Protein AF-A0A967V6J7-F1 (afdb_monomer_lite)

Secondary structure (DSSP, 8-state):
----GGGGGGGGGSHHHHHHHHHHHHHHHHHIIIIIHHHHHHHHHHSPP-HHHHHHHHHHHHHHHHHHHHHHHHHHHHHHHHHHS-TTT------HHHHHHHHHHHHHHHHHHHHTTSHHHHHHHHHHHHHHHHHHHHHHHHHHHHHHHHHHHHHHHHHTSTTTHHHHHHHHHHHHHHHIIIIIS-HHHHHHHHHHHHHHHHHHHHHHHHH--HHHHHHHHHHHHHHHHHHHHHHHHHHHHHHHHHHHHHHHHHHHHHHHHHHHHTT-

Radius of gyration: 22.69 Å; chains: 1; bounding box: 64×31×68 Å

Structure (mmCIF, N/CA/C/O backbone):
data_AF-A0A967V6J7-F1
#
_entry.id   AF-A0A967V6J7-F1
#
loop_
_atom_site.group_PDB
_atom_site.id
_atom_site.type_symbol
_atom_site.label_atom_id
_atom_site.label_alt_id
_atom_site.label_comp_id
_atom_site.label_asym_id
_atom_site.label_entity_id
_atom_site.label_seq_id
_atom_site.pdbx_PDB_ins_code
_atom_site.Cartn_x
_atom_site.Cartn_y
_atom_site.Cartn_z
_atom_site.occupancy
_atom_site.B_iso_or_equiv
_atom_site.auth_seq_id
_atom_site.auth_comp_id
_atom_site.auth_asym_id
_atom_site.auth_atom_id
_atom_site.pdbx_PDB_model_num
ATOM 1 N N . MET A 1 1 ? -22.152 3.912 29.449 1.00 46.25 1 MET A N 1
ATOM 2 C CA . MET A 1 1 ? -23.001 3.883 28.230 1.00 46.25 1 MET A CA 1
ATOM 3 C C . MET A 1 1 ? -22.569 2.626 27.509 1.00 46.25 1 MET A C 1
ATOM 5 O O . MET A 1 1 ? -21.427 2.599 27.094 1.00 46.25 1 MET A O 1
ATOM 9 N N . VAL A 1 2 ? -23.398 1.579 27.455 1.00 49.03 2 VAL A N 1
ATOM 10 C CA . VAL A 1 2 ? -22.954 0.239 27.026 1.00 49.03 2 VAL A CA 1
ATOM 11 C C . VAL A 1 2 ? -22.408 0.291 25.602 1.00 49.03 2 VAL A C 1
ATOM 13 O O . VAL A 1 2 ? -23.156 0.573 24.662 1.00 49.03 2 VAL A O 1
ATOM 16 N N . TYR A 1 3 ? -21.109 0.038 25.439 1.00 47.16 3 TYR A N 1
ATOM 17 C CA . TYR A 1 3 ? -20.496 -0.115 24.126 1.00 47.16 3 TYR A CA 1
ATOM 18 C C . TYR A 1 3 ? -21.196 -1.266 23.386 1.00 47.16 3 TYR A C 1
ATOM 20 O O . TYR A 1 3 ? -21.106 -2.439 23.770 1.00 47.16 3 TYR A O 1
ATOM 28 N N . LYS A 1 4 ? -21.962 -0.909 22.350 1.00 53.88 4 LYS A N 1
ATOM 29 C CA . LYS A 1 4 ? -22.647 -1.842 21.452 1.00 53.88 4 LYS A CA 1
ATOM 30 C C . LYS A 1 4 ? -21.795 -2.000 20.193 1.00 53.88 4 LYS A C 1
ATOM 32 O O . LYS A 1 4 ? -21.915 -1.164 19.294 1.00 53.88 4 LYS A O 1
ATOM 37 N N . PRO A 1 5 ? -20.979 -3.064 20.087 1.00 47.22 5 PRO A N 1
ATOM 38 C CA . PRO A 1 5 ? -20.238 -3.347 18.864 1.00 47.22 5 PRO A CA 1
ATOM 39 C C . PRO A 1 5 ? -21.166 -3.578 17.659 1.00 47.22 5 PRO A C 1
ATOM 41 O O . PRO A 1 5 ? -20.707 -3.473 16.539 1.00 47.22 5 PRO A O 1
ATOM 44 N N . ASN A 1 6 ? -22.479 -3.786 17.845 1.00 43.31 6 ASN A N 1
ATOM 45 C CA . ASN A 1 6 ? -23.458 -4.015 16.772 1.00 43.31 6 ASN A CA 1
ATOM 46 C C . ASN A 1 6 ? -24.075 -2.755 16.116 1.00 43.31 6 ASN A C 1
ATOM 48 O O . ASN A 1 6 ? -24.958 -2.880 15.269 1.00 43.31 6 ASN A O 1
ATOM 52 N N . TYR A 1 7 ? -23.586 -1.533 16.379 1.00 45.34 7 TYR A N 1
ATOM 53 C CA . TYR A 1 7 ? -23.975 -0.350 15.570 1.00 45.34 7 TYR A CA 1
ATOM 54 C C . TYR A 1 7 ? -23.411 -0.366 14.123 1.00 45.34 7 TYR A C 1
ATOM 56 O O . TYR A 1 7 ? -23.633 0.567 13.347 1.00 45.34 7 TYR A O 1
ATOM 64 N N . LEU A 1 8 ? -22.741 -1.462 13.741 1.00 43.28 8 LEU A N 1
ATOM 65 C CA . LEU A 1 8 ? -22.110 -1.761 12.447 1.00 43.28 8 LEU A CA 1
ATOM 66 C C . LEU A 1 8 ? -23.068 -1.849 11.253 1.00 43.28 8 LEU A C 1
ATOM 68 O O . LEU A 1 8 ? -22.617 -1.847 10.113 1.00 43.28 8 LEU A O 1
ATOM 72 N N . ARG A 1 9 ? -24.388 -1.885 11.457 1.00 42.66 9 ARG A N 1
ATOM 73 C CA . ARG A 1 9 ? -25.341 -1.897 10.331 1.00 42.66 9 ARG A CA 1
ATOM 74 C C . ARG A 1 9 ? -25.481 -0.545 9.620 1.00 42.66 9 ARG A C 1
ATOM 76 O O . ARG A 1 9 ? -26.055 -0.490 8.545 1.00 42.66 9 ARG A O 1
ATOM 83 N N . ASN A 1 10 ? -24.932 0.530 10.191 1.00 43.06 10 ASN A N 1
ATOM 84 C CA . ASN A 1 10 ? -24.946 1.878 9.607 1.00 43.06 10 ASN A CA 1
ATOM 85 C C . ASN A 1 10 ? -23.591 2.292 8.994 1.00 43.06 10 ASN A C 1
ATOM 87 O O . ASN A 1 10 ? -23.321 3.487 8.865 1.00 43.06 10 ASN A O 1
ATOM 91 N N . ILE A 1 11 ? -22.739 1.334 8.600 1.00 46.19 11 ILE A N 1
ATOM 92 C CA . ILE A 1 11 ? -21.471 1.590 7.878 1.00 46.19 11 ILE A CA 1
ATOM 93 C C . ILE A 1 11 ? -21.698 2.397 6.581 1.00 46.19 11 ILE A C 1
ATOM 95 O O . ILE A 1 11 ? -20.823 3.161 6.172 1.00 46.19 11 ILE A O 1
ATOM 99 N N . ASP A 1 12 ? -22.908 2.362 6.013 1.00 44.41 12 ASP A N 1
ATOM 100 C CA . ASP A 1 12 ? -23.311 3.210 4.882 1.00 44.41 12 ASP A CA 1
ATOM 101 C C . ASP A 1 12 ? -23.252 4.725 5.171 1.00 44.41 12 ASP A C 1
ATOM 103 O O . ASP A 1 12 ? -23.216 5.534 4.240 1.00 44.41 12 ASP A O 1
ATOM 107 N N . LYS A 1 13 ? -23.166 5.148 6.444 1.00 45.16 13 LYS A N 1
ATOM 108 C CA . LYS A 1 13 ? -23.009 6.566 6.814 1.00 45.16 13 LYS A CA 1
ATOM 109 C C . LYS A 1 13 ? -21.580 7.104 6.662 1.00 45.16 13 LYS A C 1
ATOM 111 O O . LYS A 1 13 ? -21.423 8.320 6.603 1.00 45.16 13 LYS A O 1
ATOM 116 N N . CYS A 1 14 ? -20.554 6.267 6.471 1.00 51.06 14 CYS A N 1
ATOM 117 C CA . CYS A 1 14 ? -19.217 6.722 6.033 1.00 51.06 14 CYS A CA 1
ATOM 118 C C . CYS A 1 14 ? -19.145 6.882 4.499 1.00 51.06 14 CYS A C 1
ATOM 120 O O . CYS A 1 14 ? -18.198 6.437 3.845 1.00 51.06 14 CYS A O 1
ATOM 122 N N . SER A 1 15 ? -20.185 7.490 3.911 1.00 59.53 15 SER A N 1
ATOM 123 C CA . SER A 1 15 ? -20.484 7.379 2.480 1.00 59.53 15 SER A CA 1
ATOM 124 C C . SER A 1 15 ? -19.378 7.916 1.566 1.00 59.53 15 SER A C 1
ATOM 126 O O . SER A 1 15 ? -19.203 7.388 0.473 1.00 59.53 15 SER A O 1
ATOM 128 N N . GLU A 1 16 ? -18.601 8.916 1.990 1.00 62.25 16 GLU A N 1
ATOM 129 C CA . GLU A 1 16 ? -17.625 9.570 1.111 1.00 62.25 16 GLU A CA 1
ATOM 130 C C . GLU A 1 16 ? -16.336 8.770 0.920 1.00 62.25 16 GLU A C 1
ATOM 132 O O . GLU A 1 16 ? -15.932 8.569 -0.221 1.00 62.25 16 GLU A O 1
ATOM 137 N N . ILE A 1 17 ? -15.733 8.233 1.988 1.00 61.03 17 ILE A N 1
ATOM 138 C CA . ILE A 1 17 ? -14.533 7.383 1.868 1.00 61.03 17 ILE A CA 1
ATOM 139 C C . ILE A 1 17 ? -14.882 6.073 1.154 1.00 61.03 17 ILE A C 1
ATOM 141 O O . ILE A 1 17 ? -14.151 5.624 0.268 1.00 61.03 17 ILE A O 1
ATOM 145 N N . GLY A 1 18 ? -16.046 5.491 1.471 1.00 65.12 18 GLY A N 1
ATOM 146 C CA . GLY A 1 18 ? -16.558 4.314 0.770 1.00 65.12 18 GLY A CA 1
ATOM 147 C C . GLY A 1 18 ? -16.775 4.571 -0.727 1.00 65.12 18 GLY A C 1
ATOM 148 O O . GLY A 1 18 ? -16.386 3.741 -1.553 1.00 65.12 18 GLY A O 1
ATOM 149 N N . LYS A 1 19 ? -17.338 5.733 -1.095 1.00 70.12 19 LYS A N 1
ATOM 150 C CA . LYS A 1 19 ? -17.476 6.172 -2.494 1.00 70.12 19 LYS A CA 1
ATOM 151 C C . LYS A 1 19 ? -16.112 6.395 -3.140 1.00 70.12 19 LYS A C 1
ATOM 153 O O . LYS A 1 19 ? -15.858 5.791 -4.173 1.00 70.12 19 LYS A O 1
ATOM 158 N N . ALA A 1 20 ? -15.228 7.197 -2.546 1.00 65.75 20 ALA A N 1
ATOM 159 C CA . ALA A 1 20 ? -13.886 7.491 -3.057 1.00 65.75 20 ALA A CA 1
ATOM 160 C C . ALA A 1 20 ? -13.088 6.219 -3.359 1.00 65.75 20 ALA A C 1
ATOM 162 O O . ALA A 1 20 ? -12.466 6.100 -4.411 1.00 65.75 20 ALA A O 1
ATOM 163 N N . ARG A 1 21 ? -13.178 5.227 -2.470 1.00 71.19 21 ARG A N 1
ATOM 164 C CA . ARG A 1 21 ? -12.595 3.901 -2.670 1.00 71.19 21 ARG A CA 1
ATOM 165 C C . ARG A 1 21 ? -13.222 3.168 -3.852 1.00 71.19 21 ARG A C 1
ATOM 167 O O . ARG A 1 21 ? -12.487 2.652 -4.684 1.00 71.19 21 ARG A O 1
ATOM 174 N N . LYS A 1 22 ? -14.557 3.119 -3.953 1.00 78.00 22 LYS A N 1
ATOM 175 C CA . LYS A 1 22 ? -15.243 2.512 -5.111 1.00 78.00 22 LYS A CA 1
ATOM 176 C C . LYS A 1 22 ? -14.822 3.189 -6.417 1.00 78.00 22 LYS A C 1
ATOM 178 O O . LYS A 1 22 ? -14.542 2.486 -7.378 1.00 78.00 22 LYS A O 1
ATOM 183 N N . TRP A 1 23 ? -14.699 4.516 -6.427 1.00 76.50 23 TRP A N 1
ATOM 184 C CA . TRP A 1 23 ? -14.186 5.282 -7.565 1.00 76.50 23 TRP A CA 1
ATOM 185 C C . TRP A 1 23 ? -12.732 4.942 -7.889 1.00 76.50 23 TRP A C 1
ATOM 187 O O . TRP A 1 23 ? -12.424 4.706 -9.050 1.00 76.50 23 TRP A O 1
ATOM 197 N N . ALA A 1 24 ? -11.850 4.855 -6.890 1.00 73.56 24 ALA A N 1
ATOM 198 C CA . ALA A 1 24 ? -10.456 4.463 -7.085 1.00 73.56 24 ALA A CA 1
ATOM 199 C C . ALA A 1 24 ? -10.341 3.037 -7.650 1.00 73.56 24 ALA A C 1
ATOM 201 O O . ALA A 1 24 ? -9.623 2.814 -8.620 1.00 73.56 24 ALA A O 1
ATOM 202 N N . ILE A 1 25 ? -11.090 2.083 -7.086 1.00 79.50 25 ILE A N 1
ATOM 203 C CA . ILE A 1 25 ? -11.144 0.697 -7.570 1.00 79.50 25 ILE A CA 1
ATOM 204 C C . ILE A 1 25 ? -11.689 0.655 -8.992 1.00 79.50 25 ILE A C 1
ATOM 206 O O . ILE A 1 25 ? -11.114 -0.036 -9.827 1.00 79.50 25 ILE A O 1
ATOM 210 N N . TYR A 1 26 ? -12.764 1.392 -9.277 1.00 80.31 26 TYR A N 1
ATOM 211 C CA . TYR A 1 26 ? -13.343 1.468 -10.613 1.00 80.31 26 TYR A CA 1
ATOM 212 C C . TYR A 1 26 ? -12.327 2.032 -11.603 1.00 80.31 26 TYR A C 1
ATOM 214 O O . TYR A 1 26 ? -12.034 1.361 -12.580 1.00 80.31 26 TYR A O 1
ATOM 222 N N . LEU A 1 27 ? -11.706 3.175 -11.293 1.00 77.12 27 LEU A N 1
ATOM 223 C CA . LEU A 1 27 ? -10.674 3.819 -12.109 1.00 77.12 27 LEU A CA 1
ATOM 224 C C . LEU A 1 27 ? -9.500 2.880 -12.402 1.00 77.12 27 LEU A C 1
ATOM 226 O O . LEU A 1 27 ? -9.078 2.762 -13.552 1.00 77.12 27 LEU A O 1
ATOM 230 N N . ILE A 1 28 ? -8.992 2.183 -11.385 1.00 77.50 28 ILE A N 1
ATOM 231 C CA . ILE A 1 28 ? -7.923 1.196 -11.555 1.00 77.50 28 ILE A CA 1
ATOM 232 C C . ILE A 1 28 ? -8.409 0.040 -12.440 1.00 77.50 28 ILE A C 1
ATOM 234 O O . ILE A 1 28 ? -7.762 -0.287 -13.433 1.00 77.50 28 ILE A O 1
ATOM 238 N N . SER A 1 29 ? -9.557 -0.556 -12.113 1.00 77.25 29 SER A N 1
ATOM 239 C CA . SER A 1 29 ? -10.078 -1.748 -12.793 1.00 77.25 29 SER A CA 1
ATOM 240 C C . SER A 1 29 ? -10.406 -1.462 -14.255 1.00 77.25 29 SER A C 1
ATOM 242 O O . SER A 1 29 ? -9.960 -2.195 -15.130 1.00 77.25 29 SER A O 1
ATOM 244 N N . THR A 1 30 ? -11.099 -0.360 -14.559 1.00 77.56 30 THR A N 1
ATOM 245 C CA . THR A 1 30 ? -11.399 0.031 -15.941 1.00 77.56 30 THR A CA 1
ATOM 246 C C . THR A 1 30 ? -10.128 0.286 -16.735 1.00 77.56 30 THR A C 1
ATOM 248 O O . THR A 1 30 ? -10.028 -0.164 -17.873 1.00 77.56 30 THR A O 1
ATOM 251 N N . THR A 1 31 ? -9.131 0.951 -16.143 1.00 76.69 31 THR A N 1
ATOM 252 C CA . THR A 1 31 ? -7.878 1.257 -16.850 1.00 76.69 31 THR A CA 1
ATOM 253 C C . THR A 1 31 ? -7.053 -0.004 -17.124 1.00 76.69 31 THR A C 1
ATOM 255 O O . THR A 1 31 ? -6.517 -0.168 -18.223 1.00 76.69 31 THR A O 1
ATOM 258 N N . ILE A 1 32 ? -6.989 -0.925 -16.157 1.00 76.38 32 ILE A N 1
ATOM 259 C CA . ILE A 1 32 ? -6.290 -2.209 -16.302 1.00 76.38 32 ILE A CA 1
ATOM 260 C C . ILE A 1 32 ? -6.994 -3.100 -17.335 1.00 76.38 32 ILE A C 1
ATOM 262 O O . ILE A 1 32 ? -6.337 -3.619 -18.241 1.00 76.38 32 ILE A O 1
ATOM 266 N N . THR A 1 33 ? -8.316 -3.261 -17.221 1.00 67.94 33 THR A N 1
ATOM 267 C CA . THR A 1 33 ? -9.098 -4.203 -18.034 1.00 67.94 33 THR A CA 1
ATOM 268 C C . THR A 1 33 ? -9.306 -3.723 -19.470 1.00 67.94 33 THR A C 1
ATOM 270 O O . THR A 1 33 ? -9.159 -4.526 -20.387 1.00 67.94 33 THR A O 1
ATOM 273 N N . LEU A 1 34 ? -9.626 -2.442 -19.700 1.00 65.62 34 LEU A N 1
ATOM 274 C CA . LEU A 1 34 ? -10.006 -1.962 -21.039 1.00 65.62 34 LEU A CA 1
ATOM 275 C C . LEU A 1 34 ? -8.812 -1.614 -21.941 1.00 65.62 34 LEU A C 1
ATOM 277 O O . LEU A 1 34 ? -8.932 -1.730 -23.156 1.00 65.62 34 LEU A O 1
ATOM 281 N N . GLY A 1 35 ? -7.673 -1.182 -21.388 1.00 64.69 35 GLY A N 1
ATOM 282 C CA . GLY A 1 35 ? -6.578 -0.627 -22.202 1.00 64.69 35 GLY A CA 1
ATOM 283 C C . GLY A 1 35 ? -5.257 -1.391 -22.138 1.00 64.69 35 GLY A C 1
ATOM 284 O O . GLY A 1 35 ? -4.576 -1.566 -23.153 1.00 64.69 35 GLY A O 1
ATOM 285 N N . LEU A 1 36 ? -4.861 -1.840 -20.948 1.00 73.12 36 LEU A N 1
ATOM 286 C CA . LEU A 1 36 ? -3.488 -2.288 -20.706 1.00 73.12 36 LEU A CA 1
ATOM 287 C C . LEU A 1 36 ? -3.263 -3.760 -21.028 1.00 73.12 36 LEU A C 1
ATOM 289 O O . LEU A 1 36 ? -2.319 -4.087 -21.737 1.00 73.12 36 LEU A O 1
ATOM 293 N N . LEU A 1 37 ? -4.135 -4.650 -20.560 1.00 73.25 37 LEU A N 1
ATOM 294 C CA . LEU A 1 37 ? -3.911 -6.091 -20.704 1.00 73.25 37 LEU A CA 1
ATOM 295 C C . LEU A 1 37 ? -3.806 -6.530 -22.171 1.00 73.25 37 LEU A C 1
ATOM 297 O O . LEU A 1 37 ? -2.877 -7.245 -22.533 1.00 73.25 37 LEU A O 1
ATOM 301 N N . LEU A 1 38 ? -4.707 -6.049 -23.030 1.00 76.31 38 LEU A N 1
ATOM 302 C CA . LEU A 1 38 ? -4.706 -6.403 -24.452 1.00 76.31 38 LEU A CA 1
ATOM 303 C C . LEU A 1 38 ? -3.509 -5.805 -25.204 1.00 76.31 38 LEU A C 1
ATOM 305 O O . LEU A 1 38 ? -2.871 -6.502 -25.994 1.00 76.31 38 LEU A O 1
ATOM 309 N N . SER A 1 39 ? -3.177 -4.536 -24.944 1.00 82.12 39 SER A N 1
ATOM 310 C CA . SER A 1 39 ? -2.060 -3.869 -25.623 1.00 82.12 39 SER A CA 1
ATOM 311 C C . SER A 1 39 ? -0.703 -4.440 -25.205 1.00 82.12 39 SER A C 1
ATOM 313 O O . SER A 1 39 ? 0.162 -4.646 -26.059 1.00 82.12 39 SER A O 1
ATOM 315 N N . GLU A 1 40 ? -0.524 -4.775 -23.925 1.00 82.69 40 GLU A N 1
ATOM 316 C CA . GLU A 1 40 ? 0.722 -5.367 -23.432 1.00 82.69 40 GLU A CA 1
ATOM 317 C C . GLU A 1 40 ? 0.878 -6.832 -23.831 1.00 82.69 40 GLU A C 1
ATOM 319 O O . GLU A 1 40 ? 1.987 -7.253 -24.154 1.00 82.69 40 GLU A O 1
ATOM 324 N N . LEU A 1 41 ? -0.213 -7.601 -23.906 1.00 79.31 41 LEU A N 1
ATOM 325 C CA . LEU A 1 41 ? -0.164 -8.984 -24.382 1.00 79.31 41 LEU A CA 1
ATOM 326 C C . LEU A 1 41 ? 0.235 -9.050 -25.863 1.00 79.31 41 LEU A C 1
ATOM 328 O O . LEU A 1 41 ? 1.140 -9.797 -26.234 1.00 79.31 41 LEU A O 1
ATOM 332 N N . GLN A 1 42 ? -0.361 -8.203 -26.709 1.00 82.88 42 GLN A N 1
ATOM 333 C CA . GLN A 1 42 ? 0.037 -8.095 -28.118 1.00 82.88 42 GLN A CA 1
ATOM 334 C C . GLN A 1 42 ? 1.500 -7.670 -28.277 1.00 82.88 42 GLN A C 1
ATOM 336 O O . GLN A 1 42 ? 2.189 -8.118 -29.194 1.00 82.88 42 GLN A O 1
ATOM 341 N N . ARG A 1 43 ? 1.989 -6.806 -27.387 1.00 79.75 43 ARG A N 1
ATOM 342 C CA . ARG A 1 43 ? 3.374 -6.339 -27.389 1.00 79.75 43 ARG A CA 1
ATOM 343 C C . ARG A 1 43 ? 4.351 -7.421 -26.932 1.00 79.75 43 ARG A C 1
ATOM 345 O O . ARG A 1 43 ? 5.401 -7.586 -27.554 1.00 79.75 43 ARG A O 1
ATOM 352 N N . ALA A 1 44 ? 3.993 -8.184 -25.900 1.00 80.69 44 ALA A N 1
ATOM 353 C CA . ALA A 1 44 ? 4.774 -9.311 -25.398 1.00 80.69 44 ALA A CA 1
ATOM 354 C C . ALA A 1 44 ? 5.061 -10.337 -26.497 1.00 80.69 44 ALA A C 1
ATOM 356 O O . ALA A 1 44 ? 6.206 -10.782 -26.629 1.00 80.69 44 ALA A O 1
ATOM 357 N N . LEU A 1 45 ? 4.041 -10.628 -27.311 1.00 82.94 45 LEU A N 1
ATOM 358 C CA . LEU A 1 45 ? 4.100 -11.569 -28.430 1.00 82.94 45 LEU A CA 1
ATOM 359 C C . LEU A 1 45 ? 4.978 -11.084 -29.595 1.00 82.94 45 LEU A C 1
ATOM 361 O O . LEU A 1 45 ? 5.500 -11.908 -30.337 1.00 82.94 45 LEU A O 1
ATOM 365 N N . LYS A 1 46 ? 5.153 -9.767 -29.769 1.00 84.81 46 LYS A N 1
ATOM 366 C CA . LYS A 1 46 ? 5.847 -9.178 -30.932 1.00 84.81 46 LYS A CA 1
ATOM 367 C C . LYS A 1 46 ? 7.316 -8.814 -30.695 1.00 84.81 46 LYS A C 1
ATOM 369 O O . LYS A 1 46 ? 8.026 -8.547 -31.657 1.00 84.81 46 LYS A O 1
ATOM 374 N N . MET A 1 47 ? 7.780 -8.746 -29.447 1.00 78.56 47 MET A N 1
ATOM 375 C CA . MET A 1 47 ? 9.158 -8.329 -29.144 1.00 78.56 47 MET A CA 1
ATOM 376 C C . MET A 1 47 ? 10.138 -9.512 -29.076 1.00 78.56 47 MET A C 1
ATOM 378 O O . MET A 1 47 ? 9.799 -10.518 -28.445 1.00 78.56 47 MET A O 1
ATOM 382 N N . PRO A 1 48 ? 11.378 -9.378 -29.585 1.00 83.00 48 PRO A N 1
ATOM 383 C CA . PRO A 1 48 ? 12.453 -10.335 -29.313 1.00 83.00 48 PRO A CA 1
ATOM 384 C C . PRO A 1 48 ? 12.798 -10.376 -27.813 1.00 83.00 48 PRO A C 1
ATOM 386 O O . PRO A 1 48 ? 12.443 -9.472 -27.055 1.00 83.00 48 PRO A O 1
ATOM 389 N N . PHE A 1 49 ? 13.431 -11.457 -27.360 1.00 85.00 49 PHE A N 1
ATOM 390 C CA . PHE A 1 49 ? 13.742 -11.677 -25.946 1.00 85.00 49 PHE A CA 1
ATOM 391 C C . PHE A 1 49 ? 15.067 -10.999 -25.558 1.00 85.00 49 PHE A C 1
ATOM 393 O O . PHE A 1 49 ? 16.107 -11.335 -26.116 1.00 85.00 49 PHE A O 1
ATOM 400 N N . ASP A 1 50 ? 15.034 -10.066 -24.602 1.00 90.12 50 ASP A N 1
ATOM 401 C CA . ASP A 1 50 ? 16.218 -9.426 -24.013 1.00 90.12 50 ASP A CA 1
ATOM 402 C C . ASP A 1 50 ? 16.064 -9.235 -22.486 1.00 90.12 50 ASP A C 1
ATOM 404 O O . ASP A 1 50 ? 14.981 -9.406 -21.915 1.00 90.12 50 ASP A O 1
ATOM 408 N N . LEU A 1 51 ? 17.160 -8.898 -21.794 1.00 89.31 51 LEU A N 1
ATOM 409 C CA . LEU A 1 51 ? 17.156 -8.706 -20.334 1.00 89.31 51 LEU A CA 1
ATOM 410 C C . LEU A 1 51 ? 16.251 -7.544 -19.897 1.00 89.31 51 LEU A C 1
ATOM 412 O O . LEU A 1 51 ? 15.595 -7.617 -18.856 1.00 89.31 51 LEU A O 1
ATOM 416 N N . MET A 1 52 ? 16.184 -6.480 -20.699 1.00 91.94 52 MET A N 1
ATOM 417 C CA . MET A 1 52 ? 15.345 -5.313 -20.421 1.00 91.94 52 MET A CA 1
ATOM 418 C C . MET A 1 52 ? 13.859 -5.676 -20.439 1.00 91.94 52 MET A C 1
ATOM 420 O O . MET A 1 52 ? 13.107 -5.221 -19.580 1.00 91.94 52 MET A O 1
ATOM 424 N N . LYS A 1 53 ? 13.445 -6.552 -21.357 1.00 89.44 53 LYS A N 1
ATOM 425 C CA . LYS A 1 53 ? 12.089 -7.085 -21.484 1.00 89.44 53 LYS A CA 1
ATOM 426 C C . LYS A 1 53 ? 11.715 -7.921 -20.267 1.00 89.44 53 LYS A C 1
ATOM 428 O O . LYS A 1 53 ? 10.617 -7.742 -19.746 1.00 89.44 53 LYS A O 1
ATOM 433 N N . ILE A 1 54 ? 12.616 -8.775 -19.772 1.00 91.44 54 ILE A N 1
ATOM 434 C CA . ILE A 1 54 ? 12.386 -9.526 -18.525 1.00 91.44 54 ILE A CA 1
ATOM 435 C C . ILE A 1 54 ? 12.179 -8.558 -17.355 1.00 91.44 54 ILE A C 1
ATOM 437 O O . ILE A 1 54 ? 11.202 -8.692 -16.615 1.00 91.44 54 ILE A O 1
ATOM 441 N N . GLY A 1 55 ? 13.066 -7.566 -17.208 1.00 92.88 55 GLY A N 1
ATOM 442 C CA . GLY A 1 55 ? 12.968 -6.546 -16.160 1.00 92.88 55 GLY A CA 1
ATOM 443 C C . GLY A 1 55 ? 11.651 -5.771 -16.227 1.00 92.88 55 GLY A C 1
ATOM 444 O O . GLY A 1 55 ? 10.959 -5.638 -15.220 1.00 92.88 55 GLY A O 1
ATOM 445 N N . TYR A 1 56 ? 11.259 -5.351 -17.429 1.00 93.12 56 TYR A N 1
ATOM 446 C CA . TYR A 1 56 ? 9.989 -4.687 -17.702 1.00 93.12 56 TYR A CA 1
ATOM 447 C C . TYR A 1 56 ? 8.777 -5.547 -17.317 1.00 93.12 56 TYR A C 1
ATOM 449 O O . TYR A 1 56 ? 7.965 -5.093 -16.514 1.00 93.12 56 TYR A O 1
ATOM 457 N N . PHE A 1 57 ? 8.642 -6.771 -17.844 1.00 92.31 57 PHE A N 1
ATOM 458 C CA . PHE A 1 57 ? 7.471 -7.614 -17.559 1.00 92.31 57 PHE A CA 1
ATOM 459 C C . PHE A 1 57 ? 7.386 -7.998 -16.086 1.00 92.31 57 PHE A C 1
ATOM 461 O O . PHE A 1 57 ? 6.294 -8.018 -15.519 1.00 92.31 57 PHE A O 1
ATOM 468 N N . THR A 1 58 ? 8.533 -8.254 -15.455 1.00 94.31 58 THR A N 1
ATOM 469 C CA . THR A 1 58 ? 8.589 -8.541 -14.020 1.00 94.31 58 THR A CA 1
ATOM 470 C C . THR A 1 58 ? 8.137 -7.326 -13.220 1.00 94.31 58 THR A C 1
ATOM 472 O O . THR A 1 58 ? 7.292 -7.460 -12.339 1.00 94.31 58 THR A O 1
ATOM 475 N N . LEU A 1 59 ? 8.632 -6.128 -13.550 1.00 94.94 59 LEU A N 1
ATOM 476 C CA . LEU A 1 59 ? 8.203 -4.906 -12.878 1.00 94.94 59 LEU A CA 1
ATOM 477 C C . LEU A 1 59 ? 6.712 -4.642 -13.105 1.00 94.94 59 LEU A C 1
ATOM 479 O O . LEU A 1 59 ? 6.009 -4.374 -12.142 1.00 94.94 59 LEU A O 1
ATOM 483 N N . PHE A 1 60 ? 6.215 -4.789 -14.336 1.00 92.94 60 PHE A N 1
ATOM 484 C CA . PHE A 1 60 ? 4.797 -4.641 -14.671 1.00 92.94 60 PHE A CA 1
ATOM 485 C C . PHE A 1 60 ? 3.912 -5.577 -13.835 1.00 92.94 60 PHE A C 1
ATOM 487 O O . PHE A 1 60 ? 2.949 -5.127 -13.211 1.00 92.94 60 PHE A O 1
ATOM 494 N N . ALA A 1 61 ? 4.267 -6.864 -13.763 1.00 91.56 61 ALA A N 1
ATOM 495 C CA . ALA A 1 61 ? 3.552 -7.844 -12.951 1.00 91.56 61 ALA A CA 1
ATOM 496 C C . ALA A 1 61 ? 3.595 -7.482 -11.458 1.00 91.56 61 ALA A C 1
ATOM 498 O O . ALA A 1 61 ? 2.561 -7.487 -10.791 1.00 91.56 61 ALA A O 1
ATOM 499 N N . MET A 1 62 ? 4.765 -7.092 -10.944 1.00 93.69 62 MET A N 1
ATOM 500 C CA . MET A 1 62 ? 4.934 -6.684 -9.547 1.00 93.69 62 MET A CA 1
ATOM 501 C C . MET A 1 62 ? 4.155 -5.410 -9.205 1.00 93.69 62 MET A C 1
ATOM 503 O O . MET A 1 62 ? 3.576 -5.328 -8.124 1.00 93.69 62 MET A O 1
ATOM 507 N N . THR A 1 63 ? 4.075 -4.435 -10.114 1.00 93.25 63 THR A N 1
ATOM 508 C CA . THR A 1 63 ? 3.217 -3.254 -9.948 1.00 93.25 63 THR A CA 1
ATOM 509 C C . THR A 1 63 ? 1.741 -3.654 -9.935 1.00 93.25 63 THR A C 1
ATOM 511 O O . THR A 1 63 ? 0.980 -3.134 -9.123 1.00 93.25 63 THR A O 1
ATOM 514 N N . GLY A 1 64 ? 1.329 -4.615 -10.768 1.00 89.94 64 GLY A N 1
ATOM 515 C CA . GLY A 1 64 ? -0.021 -5.186 -10.730 1.00 89.94 64 GLY A CA 1
ATOM 516 C C . GLY A 1 64 ? -0.350 -5.846 -9.384 1.00 89.94 64 GLY A C 1
ATOM 517 O O . GLY A 1 64 ? -1.403 -5.581 -8.804 1.00 89.94 64 GLY A O 1
ATOM 518 N N . VAL A 1 65 ? 0.577 -6.640 -8.839 1.00 90.50 65 VAL A N 1
ATOM 519 C CA . VAL A 1 65 ? 0.449 -7.248 -7.502 1.00 90.50 65 VAL A CA 1
ATOM 520 C C . VAL A 1 65 ? 0.378 -6.178 -6.409 1.00 90.50 65 VAL A C 1
ATOM 522 O O . VAL A 1 65 ? -0.476 -6.256 -5.528 1.00 90.50 65 VAL A O 1
ATOM 525 N N . LEU A 1 66 ? 1.222 -5.144 -6.490 1.00 91.31 66 LEU A N 1
ATOM 526 C CA . LEU A 1 66 ? 1.199 -4.000 -5.576 1.00 91.31 66 LEU A CA 1
ATOM 527 C C . LEU A 1 66 ? -0.166 -3.296 -5.591 1.00 91.31 66 LEU A C 1
ATOM 529 O O . LEU A 1 66 ? -0.718 -3.005 -4.533 1.00 91.31 66 LEU A O 1
ATOM 533 N N . ILE A 1 67 ? -0.730 -3.054 -6.778 1.00 89.50 67 ILE A N 1
ATOM 534 C CA . ILE A 1 67 ? -2.064 -2.464 -6.942 1.00 89.50 67 ILE A CA 1
ATOM 535 C C . ILE A 1 67 ? -3.131 -3.341 -6.285 1.00 89.50 67 ILE A C 1
ATOM 537 O O . ILE A 1 67 ? -3.964 -2.837 -5.531 1.00 89.50 67 ILE A O 1
ATOM 541 N N . PHE A 1 68 ? -3.097 -4.650 -6.542 1.00 87.38 68 PHE A N 1
ATOM 542 C CA . PHE A 1 68 ? -4.042 -5.593 -5.953 1.00 87.38 68 PHE A CA 1
ATOM 543 C C . PHE A 1 68 ? -3.974 -5.575 -4.421 1.00 87.38 68 PHE A C 1
ATOM 545 O O . PHE A 1 68 ? -5.003 -5.427 -3.756 1.00 87.38 68 PHE A O 1
ATOM 552 N N . PHE A 1 69 ? -2.769 -5.654 -3.848 1.00 87.75 69 PHE A N 1
ATOM 553 C CA . PHE A 1 69 ? -2.597 -5.595 -2.399 1.00 87.75 69 PHE A CA 1
ATOM 554 C C . PHE A 1 69 ? -2.966 -4.244 -1.811 1.00 87.75 69 PHE A C 1
ATOM 556 O O . PHE A 1 69 ? -3.477 -4.213 -0.693 1.00 87.75 69 PHE A O 1
ATOM 563 N N . TRP A 1 70 ? -2.760 -3.147 -2.538 1.00 87.81 70 TRP A N 1
ATOM 564 C CA . TRP A 1 70 ? -3.213 -1.827 -2.119 1.00 87.81 70 TRP A CA 1
ATOM 565 C C . TRP A 1 70 ? -4.743 -1.762 -2.051 1.00 87.81 70 TRP A C 1
ATOM 567 O O . TRP A 1 70 ? -5.281 -1.380 -1.015 1.00 87.81 70 TRP A O 1
ATOM 577 N N . ILE A 1 71 ? -5.454 -2.232 -3.084 1.00 82.94 71 ILE A N 1
ATOM 578 C CA . ILE A 1 71 ? -6.928 -2.291 -3.086 1.00 82.94 71 ILE A CA 1
ATOM 579 C C . ILE A 1 71 ? -7.432 -3.144 -1.920 1.00 82.94 71 ILE A C 1
ATOM 581 O O . ILE A 1 71 ? -8.293 -2.711 -1.150 1.00 82.94 71 ILE A O 1
ATOM 585 N N . TRP A 1 72 ? -6.878 -4.348 -1.773 1.00 84.19 72 TRP A N 1
ATOM 586 C CA . TRP A 1 72 ? -7.270 -5.279 -0.720 1.00 84.19 72 TRP A CA 1
ATOM 587 C C . TRP A 1 72 ? -7.003 -4.706 0.677 1.00 84.19 72 TRP A C 1
ATOM 589 O O . TRP A 1 72 ? -7.849 -4.799 1.566 1.00 84.19 72 TRP A O 1
ATOM 599 N N . ALA A 1 73 ? -5.849 -4.061 0.862 1.00 82.69 73 ALA A N 1
ATOM 600 C CA . ALA A 1 73 ? -5.478 -3.385 2.096 1.00 82.69 73 ALA A CA 1
ATOM 601 C C . ALA A 1 73 ? -6.453 -2.271 2.456 1.00 82.69 73 ALA A C 1
ATOM 603 O O . ALA A 1 73 ? -6.958 -2.232 3.574 1.00 82.69 73 ALA A O 1
ATOM 604 N N . THR A 1 74 ? -6.729 -1.374 1.512 1.00 77.44 74 THR A N 1
ATOM 605 C CA . THR A 1 74 ? -7.635 -0.251 1.737 1.00 77.44 74 THR A CA 1
ATOM 606 C C . THR A 1 74 ? -9.053 -0.738 2.022 1.00 77.44 74 THR A C 1
ATOM 608 O O . THR A 1 74 ? -9.750 -0.106 2.808 1.00 77.44 74 THR A O 1
ATOM 611 N N . ASP A 1 75 ? -9.495 -1.868 1.460 1.00 76.44 75 ASP A N 1
ATOM 612 C CA . ASP A 1 75 ? -10.781 -2.461 1.837 1.00 76.44 75 ASP A CA 1
ATOM 613 C C . ASP A 1 75 ? -10.759 -3.018 3.266 1.00 76.44 75 ASP A C 1
ATOM 615 O O . ASP A 1 75 ? -11.514 -2.556 4.122 1.00 76.44 75 ASP A O 1
ATOM 619 N N . LYS A 1 76 ? -9.850 -3.960 3.545 1.00 80.50 76 LYS A N 1
ATOM 620 C CA . LYS A 1 76 ? -9.853 -4.730 4.797 1.00 80.50 76 LYS A CA 1
ATOM 621 C C . LYS A 1 76 ? -9.354 -3.969 6.009 1.00 80.50 76 LYS A C 1
ATOM 623 O O . LYS A 1 76 ? -9.865 -4.177 7.104 1.00 80.50 76 LYS A O 1
ATOM 628 N N . GLU A 1 77 ? -8.366 -3.099 5.850 1.00 82.31 77 GLU A N 1
ATOM 629 C CA . GLU A 1 77 ? -7.809 -2.350 6.978 1.00 82.31 77 GLU A CA 1
ATOM 630 C C . GLU A 1 77 ? -8.726 -1.204 7.397 1.00 82.31 77 GLU A C 1
ATOM 632 O O . GLU A 1 77 ? -8.879 -0.975 8.593 1.00 82.31 77 GLU A O 1
ATOM 637 N N . LEU A 1 78 ? -9.399 -0.542 6.448 1.00 75.25 78 LEU A N 1
ATOM 638 C CA . LEU A 1 78 ? -10.426 0.445 6.787 1.00 75.25 78 LEU A CA 1
ATOM 639 C C . LEU A 1 78 ? -11.641 -0.220 7.428 1.00 75.25 78 LEU A C 1
ATOM 641 O O . LEU A 1 78 ? -12.111 0.260 8.453 1.00 75.25 78 LEU A O 1
ATOM 645 N N . GLU A 1 79 ? -12.122 -1.337 6.873 1.00 75.94 79 GLU A N 1
ATOM 646 C CA . GLU A 1 79 ? -13.222 -2.107 7.467 1.00 75.94 79 GLU A CA 1
ATOM 647 C C . GLU A 1 79 ? -12.895 -2.513 8.912 1.00 75.94 79 GLU A C 1
ATOM 649 O O . GLU A 1 79 ? -13.717 -2.327 9.807 1.00 75.94 79 GLU A O 1
ATOM 654 N N . LEU A 1 80 ? -11.670 -2.988 9.161 1.00 78.62 80 LEU A N 1
ATOM 655 C CA . LEU A 1 80 ? -11.196 -3.340 10.499 1.00 78.62 80 LEU A CA 1
ATOM 656 C C . LEU A 1 80 ? -11.203 -2.138 11.454 1.00 78.62 80 LEU A C 1
ATOM 658 O O . LEU A 1 80 ? -11.678 -2.259 12.582 1.00 78.62 80 LEU A O 1
ATOM 662 N N . LEU A 1 81 ? -10.698 -0.983 11.009 1.00 78.25 81 LEU A N 1
ATOM 663 C CA . LEU A 1 81 ? -10.669 0.245 11.808 1.00 78.25 81 LEU A CA 1
ATOM 664 C C . LEU A 1 81 ? -12.085 0.749 12.108 1.00 78.25 81 LEU A C 1
ATOM 666 O O . LEU A 1 81 ? -12.391 1.028 13.261 1.00 78.25 81 LEU A O 1
ATOM 670 N N . PHE A 1 82 ? -12.969 0.790 11.109 1.00 71.94 82 PHE A N 1
ATOM 671 C CA . PHE A 1 82 ? -14.372 1.170 11.297 1.00 71.94 82 PHE A CA 1
ATOM 672 C C . PHE A 1 82 ? -15.124 0.204 12.209 1.00 71.94 82 PHE A C 1
ATOM 674 O O . PHE A 1 82 ? -16.023 0.624 12.934 1.00 71.94 82 PHE A O 1
ATOM 681 N N . ARG A 1 83 ? -14.769 -1.084 12.170 1.00 71.25 83 ARG A N 1
ATOM 682 C CA . ARG A 1 83 ? -15.433 -2.107 12.973 1.00 71.25 83 ARG A CA 1
ATOM 683 C C . ARG A 1 83 ? -15.037 -2.066 14.443 1.00 71.25 83 ARG A C 1
ATOM 685 O O . ARG A 1 83 ? -15.865 -2.358 15.299 1.00 71.25 83 ARG A O 1
ATOM 692 N N . LEU A 1 84 ? -13.771 -1.765 14.719 1.00 74.88 84 LEU A N 1
ATOM 693 C CA . LEU A 1 84 ? -13.175 -1.932 16.046 1.00 74.88 84 LEU A CA 1
ATOM 694 C C . LEU A 1 84 ? -12.883 -0.611 16.765 1.00 74.88 84 LEU A C 1
ATOM 696 O O . LEU A 1 84 ? -12.542 -0.641 17.942 1.00 74.88 84 LEU A O 1
ATOM 700 N N . LEU A 1 85 ? -13.000 0.539 16.095 1.00 72.38 85 LEU A N 1
ATOM 701 C CA . LEU A 1 85 ? -12.817 1.859 16.704 1.00 72.38 85 LEU A CA 1
ATOM 702 C C . LEU A 1 85 ? -14.148 2.596 16.860 1.00 72.38 85 LEU A C 1
ATOM 704 O O . LEU A 1 85 ? -15.131 2.315 16.182 1.00 72.38 85 LEU A O 1
ATOM 708 N N . ASP A 1 86 ? -14.185 3.544 17.796 1.00 60.16 86 ASP A N 1
ATOM 709 C CA . ASP A 1 86 ? -15.418 4.226 18.188 1.00 60.16 86 ASP A CA 1
ATOM 710 C C . ASP A 1 86 ? -16.015 5.083 17.041 1.00 60.16 86 ASP A C 1
ATOM 712 O O . ASP A 1 86 ? -15.413 6.091 16.642 1.00 60.16 86 ASP A O 1
ATOM 716 N N . PRO A 1 87 ? -17.238 4.773 16.566 1.00 54.06 87 PRO A N 1
ATOM 717 C CA . PRO A 1 87 ? -17.864 5.445 15.428 1.00 54.06 87 PRO A CA 1
ATOM 718 C C . PRO A 1 87 ? -1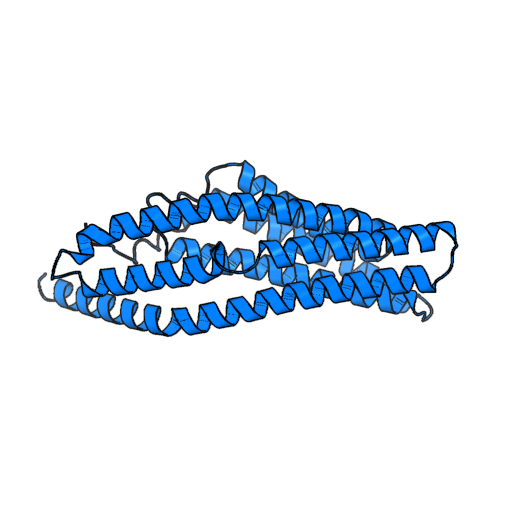8.307 6.890 15.712 1.00 54.06 87 PRO A C 1
ATOM 720 O O . PRO A 1 87 ? -18.526 7.654 14.776 1.00 54.06 87 PRO A O 1
ATOM 723 N N . LYS A 1 88 ? -18.434 7.321 16.981 1.00 53.88 88 LYS A N 1
ATOM 724 C CA . LYS A 1 88 ? -18.838 8.706 17.316 1.00 53.88 88 LYS A CA 1
ATOM 725 C C . LYS A 1 88 ? -17.726 9.735 17.088 1.00 53.88 88 LYS A C 1
ATOM 727 O O . LYS A 1 88 ? -18.003 10.931 17.117 1.00 53.88 88 LYS A O 1
ATOM 732 N N . LYS A 1 89 ? -16.468 9.306 16.938 1.00 51.22 89 LYS A N 1
ATOM 733 C CA . LYS A 1 89 ? -15.341 10.198 16.597 1.00 51.22 89 LYS A CA 1
ATOM 734 C C . LYS A 1 89 ? -14.442 9.677 15.491 1.00 51.22 89 LYS A C 1
ATOM 736 O O . LYS A 1 89 ? -13.773 10.498 14.873 1.00 51.22 89 LYS A O 1
ATOM 741 N N . TYR A 1 90 ? -14.492 8.389 15.169 1.00 49.44 90 TYR A N 1
ATOM 742 C CA . TYR A 1 90 ? -14.110 7.931 13.842 1.00 49.44 90 TYR A CA 1
ATOM 743 C C . TYR A 1 90 ? -15.230 8.280 12.852 1.00 49.44 90 TYR A C 1
ATOM 745 O O . TYR A 1 90 ? -15.779 7.430 12.157 1.00 49.44 90 TYR A O 1
ATOM 753 N N . ALA A 1 91 ? -15.595 9.567 12.799 1.00 46.75 91 ALA A N 1
ATOM 754 C CA . ALA A 1 91 ? -16.084 10.112 11.553 1.00 46.75 91 ALA A CA 1
ATOM 755 C C . ALA A 1 91 ? -14.909 9.898 10.603 1.00 46.75 91 ALA A C 1
ATOM 757 O O . ALA A 1 91 ? -13.893 10.579 10.755 1.00 46.75 91 ALA A O 1
ATOM 758 N N . ALA A 1 92 ? -15.014 8.863 9.753 1.00 46.53 92 ALA A N 1
ATOM 759 C CA . ALA A 1 92 ? -14.212 8.679 8.545 1.00 46.53 92 ALA A CA 1
ATOM 760 C C . ALA A 1 92 ? -13.718 10.056 8.129 1.00 46.53 92 ALA A C 1
ATOM 762 O O . ALA A 1 92 ? -14.612 10.881 7.914 1.00 46.53 92 ALA A O 1
ATOM 763 N N . PRO A 1 93 ? -12.405 10.355 8.165 1.00 47.91 93 PRO A N 1
ATOM 764 C CA . PRO A 1 93 ? -11.952 11.734 8.175 1.00 47.91 93 PRO A CA 1
ATOM 765 C C . PRO A 1 93 ? -12.662 12.458 7.050 1.00 47.91 93 PRO A C 1
ATOM 767 O O . PRO A 1 93 ? -12.499 12.147 5.872 1.00 47.91 93 PRO A O 1
ATOM 770 N N . SER A 1 94 ? -13.584 13.341 7.429 1.00 44.31 94 SER A N 1
ATOM 771 C CA . SER A 1 94 ? -14.592 13.890 6.519 1.00 44.31 94 SER A CA 1
ATOM 772 C C . SER A 1 94 ? -13.975 14.968 5.633 1.00 44.31 94 SER A C 1
ATOM 774 O O . SER A 1 94 ? -14.613 15.944 5.252 1.00 44.31 94 SER A O 1
ATOM 776 N N . GLY A 1 95 ? -12.677 14.844 5.383 1.00 55.50 95 GLY A N 1
ATOM 777 C CA . GLY A 1 95 ? -11.910 15.715 4.550 1.00 55.50 95 GLY A CA 1
ATOM 778 C C . GLY A 1 95 ? -11.892 15.112 3.166 1.00 55.50 95 GLY A C 1
ATOM 779 O O . GLY A 1 95 ? -11.228 14.107 2.931 1.00 55.50 95 GLY A O 1
ATOM 780 N N . ILE A 1 96 ? -12.484 15.838 2.225 1.00 63.22 96 ILE A N 1
ATOM 781 C CA . ILE A 1 96 ? -12.119 15.858 0.800 1.00 63.22 96 ILE A CA 1
ATOM 782 C C . ILE A 1 96 ? -10.615 15.572 0.593 1.00 63.22 96 ILE A C 1
ATOM 784 O O . ILE A 1 96 ? -10.222 14.881 -0.338 1.00 63.22 96 ILE A O 1
ATOM 788 N N . ARG A 1 97 ? -9.768 16.046 1.512 1.00 69.19 97 ARG A N 1
ATOM 789 C CA . ARG A 1 97 ? -8.335 15.770 1.599 1.00 69.19 97 ARG A CA 1
ATOM 790 C C . ARG A 1 97 ? -7.934 14.286 1.601 1.00 69.19 97 ARG A C 1
ATOM 792 O O . ARG A 1 97 ? -7.021 13.940 0.860 1.00 69.19 97 ARG A O 1
ATOM 799 N N . GLU A 1 98 ? -8.537 13.419 2.412 1.00 68.00 98 GLU A N 1
ATOM 800 C CA . GLU A 1 98 ? -8.164 11.993 2.436 1.00 68.00 98 GLU A CA 1
ATOM 801 C C . GLU A 1 98 ? -8.605 11.275 1.172 1.00 68.00 98 GLU A C 1
ATOM 803 O O . GLU A 1 98 ? -7.830 10.529 0.574 1.00 68.00 98 GLU A O 1
ATOM 808 N N . THR A 1 99 ? -9.818 11.584 0.718 1.00 72.25 99 THR A N 1
ATOM 809 C CA . THR A 1 99 ? -10.330 11.171 -0.587 1.00 72.25 99 THR A CA 1
ATOM 810 C C . THR A 1 99 ? -9.350 11.551 -1.697 1.00 72.25 99 THR A C 1
ATOM 812 O O . THR A 1 99 ? -8.990 10.706 -2.515 1.00 72.25 99 THR A O 1
ATOM 815 N N . LEU A 1 100 ? -8.841 12.787 -1.687 1.00 78.81 100 LEU A N 1
ATOM 816 C CA . LEU A 1 100 ? -7.834 13.247 -2.640 1.00 78.81 100 LEU A CA 1
ATOM 817 C C . LEU A 1 100 ? -6.513 12.484 -2.514 1.00 78.81 100 LEU A C 1
ATOM 819 O O . LEU A 1 100 ? -5.923 12.164 -3.541 1.00 78.81 100 LEU A O 1
ATOM 823 N N . ILE A 1 101 ? -6.045 12.160 -1.305 1.00 80.06 101 ILE A N 1
ATOM 824 C CA . ILE A 1 101 ? -4.815 11.372 -1.113 1.00 80.06 101 ILE A CA 1
ATOM 825 C C . ILE A 1 101 ? -4.989 9.957 -1.678 1.00 80.06 101 ILE A C 1
ATOM 827 O O . ILE A 1 101 ? -4.137 9.506 -2.443 1.00 80.06 101 ILE A O 1
ATOM 831 N N . ILE A 1 102 ? -6.094 9.276 -1.358 1.00 80.06 102 ILE A N 1
ATOM 832 C CA . ILE A 1 102 ? -6.396 7.921 -1.850 1.00 80.06 102 ILE A CA 1
ATOM 833 C C . ILE A 1 102 ? -6.486 7.919 -3.381 1.00 80.06 102 ILE A C 1
ATOM 835 O O . ILE A 1 102 ? -5.854 7.085 -4.028 1.00 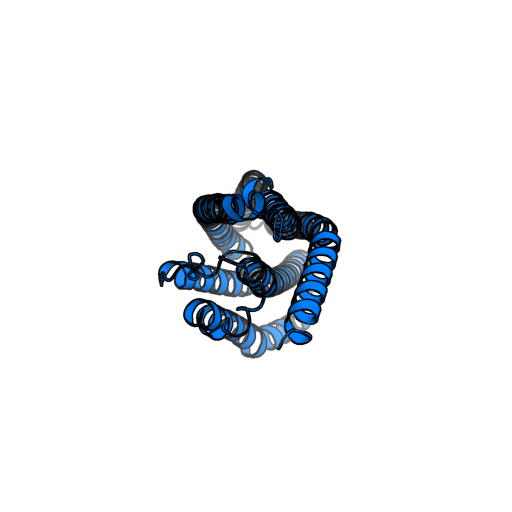80.06 102 ILE A O 1
ATOM 839 N N . LEU A 1 103 ? -7.214 8.875 -3.967 1.00 82.06 103 LEU A N 1
ATOM 840 C CA . LEU A 1 103 ? -7.336 9.013 -5.421 1.00 82.06 103 LEU A CA 1
ATOM 841 C C . LEU A 1 103 ? -5.996 9.356 -6.084 1.00 82.06 103 LEU A C 1
ATOM 843 O O . LEU A 1 103 ? -5.675 8.794 -7.128 1.00 82.06 103 LEU A O 1
ATOM 847 N N . SER A 1 104 ? -5.188 10.225 -5.472 1.00 86.62 104 SER A N 1
ATOM 848 C CA . SER A 1 104 ? -3.862 10.590 -5.993 1.00 86.62 104 SER A CA 1
ATOM 849 C C . SER A 1 104 ? -2.906 9.398 -5.982 1.00 86.62 104 SER A C 1
ATOM 851 O O . SER A 1 104 ? -2.183 9.181 -6.951 1.00 86.62 104 SER A O 1
ATOM 853 N N . LEU A 1 105 ? -2.916 8.589 -4.916 1.00 87.12 105 LEU A N 1
ATOM 854 C CA . LEU A 1 105 ? -2.122 7.360 -4.846 1.00 87.12 105 LEU A CA 1
ATOM 855 C C . LEU A 1 105 ? -2.603 6.323 -5.866 1.00 87.12 105 LEU A C 1
ATOM 857 O O . LEU A 1 105 ? -1.773 5.726 -6.548 1.00 87.12 105 LEU A O 1
ATOM 861 N N . ALA A 1 106 ? -3.919 6.154 -6.025 1.00 86.62 106 ALA A N 1
ATOM 862 C CA . ALA A 1 106 ? -4.493 5.279 -7.047 1.00 86.62 106 ALA A CA 1
ATOM 863 C C . ALA A 1 106 ? -4.072 5.706 -8.463 1.00 86.62 106 ALA A C 1
ATOM 865 O O . ALA A 1 106 ? -3.628 4.875 -9.255 1.00 86.62 106 ALA A O 1
ATOM 866 N N . LEU A 1 107 ? -4.136 7.007 -8.763 1.00 88.94 107 LEU A N 1
ATOM 867 C CA . LEU A 1 107 ? -3.688 7.562 -10.039 1.00 88.94 107 LEU A CA 1
ATOM 868 C C . LEU A 1 107 ? -2.191 7.313 -10.268 1.00 88.94 107 LEU A C 1
ATOM 870 O O . LEU A 1 107 ? -1.803 6.868 -11.345 1.00 88.94 107 LEU A O 1
ATOM 874 N N . LEU A 1 108 ? -1.348 7.545 -9.258 1.00 92.19 108 LEU A N 1
ATOM 875 C CA . LEU A 1 108 ? 0.090 7.283 -9.355 1.00 92.19 108 LEU A CA 1
ATOM 876 C C . LEU A 1 108 ? 0.397 5.808 -9.606 1.00 92.19 108 LEU A C 1
ATOM 878 O O . LEU A 1 108 ? 1.286 5.509 -10.397 1.00 92.19 108 LEU A O 1
ATOM 882 N N . LEU A 1 109 ? -0.341 4.888 -8.984 1.00 91.06 109 LEU A N 1
ATOM 883 C CA . LEU A 1 109 ? -0.186 3.455 -9.229 1.00 91.06 109 LEU A CA 1
ATOM 884 C C . LEU A 1 109 ? -0.533 3.076 -10.676 1.00 91.06 109 LEU A C 1
ATOM 886 O O . LEU A 1 109 ? 0.196 2.305 -11.300 1.00 91.06 109 LEU A O 1
ATOM 890 N N . VAL A 1 110 ? -1.598 3.657 -11.236 1.00 89.56 110 VAL A N 1
ATOM 891 C CA . VAL A 1 110 ? -1.943 3.484 -12.656 1.00 89.56 110 VAL A CA 1
ATOM 892 C C . VAL A 1 110 ? -0.829 4.033 -13.550 1.00 89.56 110 VAL A C 1
ATOM 894 O O . VAL A 1 110 ? -0.379 3.343 -14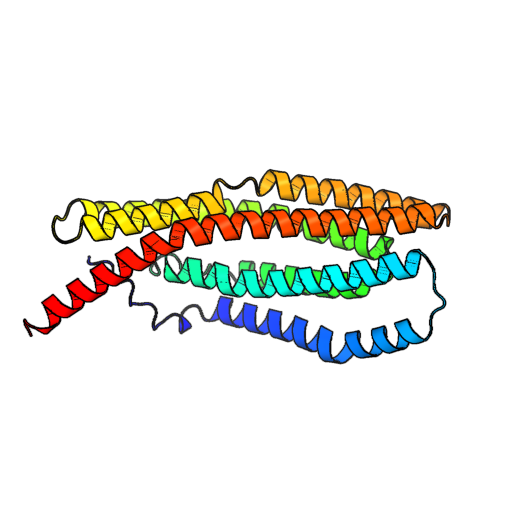.463 1.00 89.56 110 VAL A O 1
ATOM 897 N N . ILE A 1 111 ? -0.328 5.239 -13.265 1.00 92.38 111 ILE A N 1
ATOM 898 C CA . ILE A 1 111 ? 0.776 5.848 -14.019 1.00 92.38 111 ILE A CA 1
ATOM 899 C C . ILE A 1 111 ? 2.041 4.980 -13.934 1.00 92.38 111 ILE A C 1
ATOM 901 O O . ILE A 1 111 ? 2.697 4.775 -14.953 1.00 92.38 111 ILE A O 1
ATOM 905 N N . LEU A 1 112 ? 2.371 4.427 -12.762 1.00 93.88 112 LEU A N 1
ATOM 906 C CA . LEU A 1 112 ? 3.498 3.503 -12.583 1.00 93.88 112 LEU A CA 1
ATOM 907 C C . LEU A 1 112 ? 3.361 2.264 -13.466 1.00 93.88 112 LEU A C 1
ATOM 909 O O . LEU A 1 112 ? 4.335 1.840 -14.086 1.00 93.88 112 LEU A O 1
ATOM 913 N N . LEU A 1 113 ? 2.150 1.718 -13.575 1.00 90.75 113 LEU A N 1
ATOM 914 C CA . LEU A 1 113 ? 1.887 0.560 -14.419 1.00 90.75 113 LEU A CA 1
ATOM 915 C C . LEU A 1 113 ? 2.221 0.856 -15.893 1.00 90.75 113 LEU A C 1
ATOM 917 O O . LEU A 1 113 ? 2.928 0.071 -16.524 1.00 90.75 113 LEU A O 1
ATOM 921 N N . PHE A 1 114 ? 1.833 2.027 -16.415 1.00 89.50 114 PHE A N 1
ATOM 922 C CA . PHE A 1 114 ? 2.225 2.479 -17.762 1.00 89.50 114 PHE A CA 1
ATOM 923 C C . PHE A 1 114 ? 3.718 2.819 -17.877 1.00 89.50 114 PHE A C 1
ATOM 925 O O . PHE A 1 114 ? 4.353 2.536 -18.897 1.00 89.50 114 PHE A O 1
ATOM 932 N N . ALA A 1 115 ? 4.288 3.422 -16.834 1.00 93.88 115 ALA A N 1
ATOM 933 C CA . ALA A 1 115 ? 5.678 3.856 -16.802 1.00 93.88 115 ALA A CA 1
ATOM 934 C C . ALA A 1 115 ? 6.667 2.685 -16.738 1.00 93.88 115 ALA A C 1
ATOM 936 O O . ALA A 1 115 ? 7.834 2.875 -17.065 1.00 93.88 115 ALA A O 1
ATOM 937 N N . SER A 1 116 ? 6.218 1.474 -16.385 1.00 93.69 116 SER A N 1
ATOM 938 C CA . SER A 1 116 ? 7.057 0.264 -16.286 1.00 93.69 116 SER A CA 1
ATOM 939 C C . SER A 1 116 ? 7.873 -0.016 -17.554 1.00 93.69 116 SER A C 1
ATOM 941 O O . SER A 1 116 ? 8.972 -0.567 -17.485 1.00 93.69 116 SER A O 1
ATOM 943 N N . ARG A 1 117 ? 7.384 0.441 -18.712 1.00 91.62 117 ARG A N 1
ATOM 944 C CA . ARG A 1 117 ? 8.044 0.354 -20.024 1.00 91.62 117 ARG A CA 1
ATOM 945 C C . ARG A 1 117 ? 9.377 1.098 -20.108 1.00 91.62 117 ARG A C 1
ATOM 947 O O . ARG A 1 117 ? 10.161 0.827 -21.011 1.00 91.62 117 ARG A O 1
ATOM 954 N N . ASN A 1 118 ? 9.606 2.083 -19.243 1.00 94.25 118 ASN A N 1
ATOM 955 C CA . ASN A 1 118 ? 10.815 2.890 -19.248 1.00 94.25 118 ASN A CA 1
ATOM 956 C C . ASN A 1 118 ? 11.300 3.090 -17.802 1.00 94.25 118 ASN A C 1
ATOM 958 O O . ASN A 1 118 ? 10.627 3.775 -17.027 1.00 94.25 118 ASN A O 1
ATOM 962 N N . PRO A 1 119 ? 12.475 2.551 -17.433 1.00 94.94 119 PRO A N 1
ATOM 963 C CA . PRO A 1 119 ? 12.935 2.566 -16.049 1.00 94.94 119 PRO A CA 1
ATOM 964 C C . PRO A 1 119 ? 13.168 3.989 -15.522 1.00 94.94 119 PRO A C 1
ATOM 966 O O . PRO A 1 119 ? 12.975 4.223 -14.332 1.00 94.94 119 PRO A O 1
ATOM 969 N N . LEU A 1 120 ? 13.488 4.963 -16.386 1.00 96.69 120 LEU A N 1
ATOM 970 C CA . LEU A 1 120 ? 13.644 6.368 -15.997 1.00 96.69 120 LEU A CA 1
ATOM 971 C C . LEU A 1 120 ? 12.313 6.993 -15.578 1.00 96.69 120 LEU A C 1
ATOM 973 O O . LEU A 1 120 ? 12.220 7.585 -14.499 1.00 96.69 120 LEU A O 1
ATOM 977 N N . TRP A 1 121 ? 11.277 6.830 -16.405 1.00 97.12 121 TRP A N 1
ATOM 978 C CA . TRP A 1 121 ? 9.935 7.312 -16.076 1.00 97.12 121 TRP A CA 1
ATOM 979 C C . TRP A 1 121 ? 9.402 6.614 -14.830 1.00 97.12 121 TRP A C 1
ATOM 981 O O . TRP A 1 121 ? 8.953 7.288 -13.901 1.00 97.12 121 TRP A O 1
ATOM 991 N N . TYR A 1 122 ? 9.521 5.284 -14.774 1.00 97.06 122 TYR A N 1
ATOM 992 C CA . TYR A 1 122 ? 9.071 4.516 -13.621 1.00 97.06 122 TYR A CA 1
ATOM 993 C C . TYR A 1 122 ? 9.768 4.977 -12.344 1.00 97.06 122 TYR A C 1
ATOM 995 O O . TYR A 1 122 ? 9.095 5.313 -11.377 1.00 97.06 122 TYR A O 1
ATOM 1003 N N . SER A 1 123 ? 11.103 5.047 -12.342 1.00 97.44 123 SER A N 1
ATOM 1004 C CA . SER A 1 123 ? 11.885 5.431 -11.161 1.00 97.44 123 SER A CA 1
ATOM 1005 C C . SER A 1 123 ? 11.533 6.837 -10.677 1.00 97.44 123 SER A C 1
ATOM 1007 O O . SER A 1 123 ? 11.377 7.045 -9.476 1.00 97.44 123 SER A O 1
ATOM 1009 N N . SER A 1 124 ? 11.342 7.788 -11.597 1.00 97.56 124 SER A N 1
ATOM 1010 C CA . SER A 1 124 ? 10.946 9.166 -11.264 1.00 97.56 124 SER A CA 1
ATOM 1011 C C . SER A 1 124 ? 9.597 9.196 -10.544 1.00 97.56 124 SER A C 1
ATOM 1013 O O . SER A 1 124 ? 9.466 9.765 -9.460 1.00 97.56 124 SER A O 1
ATOM 1015 N N . ILE A 1 125 ? 8.597 8.516 -11.109 1.00 97.38 125 ILE A N 1
ATOM 1016 C CA . ILE A 1 125 ? 7.253 8.444 -10.528 1.00 97.38 125 ILE A CA 1
ATOM 1017 C C . ILE A 1 125 ? 7.271 7.635 -9.224 1.00 97.38 125 ILE A C 1
ATOM 1019 O O . ILE A 1 125 ? 6.563 7.974 -8.279 1.00 97.38 125 ILE A O 1
ATOM 1023 N N . PHE A 1 126 ? 8.109 6.603 -9.126 1.00 96.56 126 PHE A N 1
ATOM 1024 C CA . PHE A 1 126 ? 8.204 5.746 -7.947 1.00 96.56 126 PHE A CA 1
ATOM 1025 C C . PHE A 1 126 ? 8.829 6.479 -6.756 1.00 96.56 126 PHE A C 1
ATOM 1027 O O . PHE A 1 126 ? 8.366 6.314 -5.627 1.00 96.56 126 PHE A O 1
ATOM 1034 N N . VAL A 1 127 ? 9.807 7.361 -6.993 1.00 97.44 127 VAL A N 1
ATOM 1035 C CA . VAL A 1 127 ? 10.320 8.288 -5.968 1.00 97.44 127 VAL A CA 1
ATOM 1036 C C . VAL A 1 127 ? 9.205 9.208 -5.465 1.00 97.44 127 VAL A C 1
ATOM 1038 O O . VAL A 1 127 ? 9.030 9.340 -4.250 1.00 97.44 127 VAL A O 1
ATOM 1041 N N . ILE A 1 128 ? 8.416 9.803 -6.369 1.00 96.06 128 ILE A N 1
ATOM 1042 C CA . ILE A 1 128 ? 7.279 10.669 -6.004 1.00 96.06 128 ILE A CA 1
ATOM 1043 C C . ILE A 1 128 ? 6.257 9.882 -5.177 1.00 96.06 128 ILE A C 1
ATOM 1045 O O . ILE A 1 128 ? 5.881 10.311 -4.086 1.00 96.06 128 ILE A O 1
ATOM 1049 N N . TYR A 1 129 ? 5.864 8.701 -5.654 1.00 94.62 129 TYR A N 1
ATOM 1050 C CA . TYR A 1 129 ? 4.934 7.804 -4.973 1.00 94.62 129 TYR A CA 1
ATOM 1051 C C . TYR A 1 129 ? 5.408 7.455 -3.557 1.00 94.62 129 TYR A C 1
ATOM 1053 O O . TYR A 1 129 ? 4.666 7.654 -2.595 1.00 94.62 129 TYR A O 1
ATOM 1061 N N . ASN A 1 130 ? 6.655 7.000 -3.395 1.00 94.62 130 ASN A N 1
ATOM 1062 C CA . ASN A 1 130 ? 7.189 6.628 -2.083 1.00 94.62 130 ASN A CA 1
ATOM 1063 C C . ASN A 1 130 ? 7.337 7.834 -1.145 1.00 94.62 130 ASN A C 1
ATOM 1065 O O . ASN A 1 130 ? 7.109 7.703 0.058 1.00 94.62 130 ASN A O 1
ATOM 1069 N N . THR A 1 131 ? 7.649 9.015 -1.682 1.00 93.38 131 THR A N 1
ATOM 1070 C CA . THR A 1 131 ? 7.720 10.259 -0.902 1.00 93.38 131 THR A CA 1
ATOM 1071 C C . THR A 1 131 ? 6.342 10.672 -0.393 1.00 93.38 131 THR A C 1
ATOM 1073 O O . THR A 1 131 ? 6.180 10.951 0.795 1.00 93.38 131 THR A O 1
ATOM 1076 N N . LEU A 1 132 ? 5.323 10.655 -1.257 1.00 91.81 132 LEU A N 1
ATOM 1077 C CA . LEU A 1 132 ? 3.946 10.955 -0.861 1.00 91.81 132 LEU A CA 1
ATOM 1078 C C . LEU A 1 132 ? 3.410 9.929 0.136 1.00 91.81 132 LEU A C 1
ATOM 1080 O O . LEU A 1 132 ? 2.773 10.313 1.114 1.00 91.81 132 LEU A O 1
ATOM 1084 N N . ASN A 1 133 ? 3.725 8.647 -0.054 1.00 90.12 133 ASN A N 1
ATOM 1085 C CA . ASN A 1 133 ? 3.359 7.588 0.882 1.00 90.12 133 ASN A CA 1
ATOM 1086 C C . ASN A 1 133 ? 4.040 7.779 2.251 1.00 90.12 133 ASN A C 1
ATOM 1088 O O . ASN A 1 133 ? 3.419 7.599 3.297 1.00 90.12 133 ASN A O 1
ATOM 1092 N N . TRP A 1 134 ? 5.302 8.221 2.269 1.00 90.31 134 TRP A N 1
ATOM 1093 C CA . TRP A 1 134 ? 6.002 8.572 3.505 1.00 90.31 134 TRP A CA 1
ATOM 1094 C C . TRP A 1 134 ? 5.353 9.751 4.240 1.00 90.31 134 TRP A C 1
ATOM 1096 O O . TRP A 1 134 ? 5.109 9.662 5.445 1.00 90.31 134 TRP A O 1
ATOM 1106 N N . LEU A 1 135 ? 5.033 10.833 3.525 1.00 88.12 135 LEU A N 1
ATOM 1107 C CA . LEU A 1 135 ? 4.375 12.010 4.101 1.00 88.12 135 LEU A CA 1
ATOM 1108 C C . LEU A 1 135 ? 2.950 11.701 4.582 1.00 88.12 135 LEU A C 1
ATOM 1110 O O . LEU A 1 135 ? 2.566 12.122 5.674 1.00 88.12 135 LEU A O 1
ATOM 1114 N N . GLY A 1 136 ? 2.187 10.945 3.789 1.00 84.38 136 GLY A N 1
ATOM 1115 C CA . GLY A 1 136 ? 0.841 10.490 4.132 1.00 84.38 136 GLY A CA 1
ATOM 1116 C C . GLY A 1 136 ? 0.846 9.600 5.371 1.00 84.38 136 GLY A C 1
ATOM 1117 O O . GLY A 1 136 ? 0.090 9.852 6.305 1.00 84.38 136 GLY A O 1
ATOM 1118 N N . GLY A 1 137 ? 1.772 8.639 5.438 1.00 84.44 137 GLY A N 1
ATOM 1119 C CA . GLY A 1 137 ? 1.908 7.737 6.581 1.00 84.44 137 GLY A CA 1
ATOM 1120 C C . GLY A 1 137 ? 2.207 8.459 7.897 1.00 84.44 137 GLY A C 1
ATOM 1121 O O . GLY A 1 137 ? 1.649 8.090 8.925 1.00 84.44 137 GLY A O 1
ATOM 1122 N N . ARG A 1 138 ? 3.029 9.521 7.887 1.00 84.81 138 ARG A N 1
ATOM 1123 C CA . ARG A 1 138 ? 3.291 10.318 9.103 1.00 84.81 138 ARG A CA 1
ATOM 1124 C C . ARG A 1 138 ? 2.026 10.987 9.635 1.00 84.81 138 ARG A C 1
ATOM 1126 O O . ARG A 1 138 ? 1.746 10.883 10.823 1.00 84.81 138 ARG A O 1
ATOM 1133 N N . ARG A 1 139 ? 1.251 11.625 8.754 1.00 82.56 139 ARG A N 1
ATOM 1134 C CA . ARG A 1 139 ? -0.020 12.256 9.146 1.00 82.56 139 A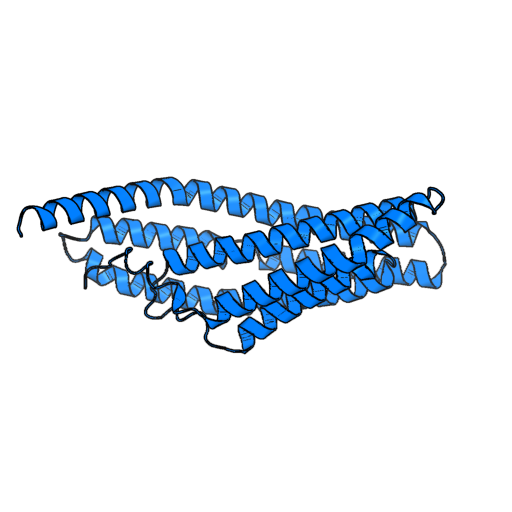RG A CA 1
ATOM 1135 C C . ARG A 1 139 ? -1.031 11.235 9.645 1.00 82.56 139 ARG A C 1
ATOM 1137 O O . ARG A 1 139 ? -1.613 11.425 10.705 1.00 82.56 139 ARG A O 1
ATOM 1144 N N . GLN A 1 140 ? -1.176 10.125 8.925 1.00 81.81 140 GLN A N 1
ATOM 1145 C CA . GLN A 1 140 ? -2.086 9.056 9.319 1.00 81.81 140 GLN A CA 1
ATOM 1146 C C . GLN A 1 140 ? -1.735 8.499 10.708 1.00 81.81 140 GLN A C 1
ATOM 1148 O O . GLN A 1 140 ? -2.627 8.213 11.498 1.00 81.81 140 GLN A O 1
ATOM 1153 N N . GLN A 1 141 ? -0.445 8.379 11.043 1.00 83.94 141 GLN A N 1
ATOM 1154 C CA . GLN A 1 141 ? -0.015 7.957 12.380 1.00 83.94 141 GLN A CA 1
ATOM 1155 C C . GLN A 1 141 ? -0.399 8.960 13.474 1.00 83.94 141 GLN A C 1
ATOM 1157 O O . GLN A 1 141 ? -0.846 8.543 14.542 1.00 83.94 141 GLN A O 1
ATOM 1162 N N . GLU A 1 142 ? -0.248 10.263 13.226 1.00 83.25 142 GLU A N 1
ATOM 1163 C CA . GLU A 1 142 ? -0.651 11.312 14.174 1.00 83.25 142 GLU A CA 1
ATOM 1164 C C . GLU A 1 142 ? -2.161 11.262 14.448 1.00 83.25 142 GLU A C 1
ATOM 1166 O O . GLU A 1 142 ? -2.586 11.285 15.605 1.00 83.25 142 GLU A O 1
ATOM 1171 N N . GLU A 1 143 ? -2.972 11.117 13.400 1.00 81.25 143 GLU A N 1
ATOM 1172 C CA . GLU A 1 143 ? -4.431 11.028 13.507 1.00 81.25 143 GLU A CA 1
ATOM 1173 C C . GLU A 1 143 ? -4.878 9.735 14.200 1.00 81.25 143 GLU A C 1
ATOM 1175 O O . GLU A 1 143 ? -5.658 9.775 15.157 1.00 81.25 143 GLU A O 1
ATOM 1180 N N . LEU A 1 144 ? -4.330 8.584 13.793 1.00 83.19 144 LEU A N 1
ATOM 1181 C CA . LEU A 1 144 ? -4.640 7.293 14.409 1.00 83.19 144 LEU A CA 1
ATOM 1182 C C . LEU A 1 144 ? -4.235 7.249 15.886 1.00 83.19 144 LEU A C 1
ATOM 1184 O O . LEU A 1 144 ? -4.983 6.713 16.700 1.00 83.19 144 LEU A O 1
ATOM 1188 N N . SER A 1 145 ? -3.106 7.852 16.265 1.00 86.12 145 SER A N 1
ATOM 1189 C CA . SER A 1 145 ? -2.675 7.934 17.668 1.00 86.12 145 SER A CA 1
ATOM 1190 C C . SER A 1 145 ? -3.712 8.649 18.547 1.00 86.12 145 SER A C 1
ATOM 1192 O O . SER A 1 145 ? -4.078 8.169 19.628 1.00 86.12 145 SER A O 1
ATOM 1194 N N . GLN A 1 146 ? -4.279 9.756 18.053 1.00 84.06 146 GLN A N 1
ATOM 1195 C CA . GLN A 1 146 ? -5.347 10.470 18.760 1.00 84.06 146 GLN A CA 1
ATOM 1196 C C . GLN A 1 146 ? -6.630 9.639 18.864 1.00 84.06 146 GLN A C 1
ATOM 1198 O O . GLN A 1 146 ? -7.316 9.686 19.890 1.00 84.06 146 GLN A O 1
ATOM 1203 N N . VAL A 1 147 ? -6.967 8.885 17.814 1.00 82.12 147 VAL A N 1
ATOM 1204 C CA . VAL A 1 147 ? -8.135 7.995 17.799 1.00 82.12 147 VAL A CA 1
ATOM 1205 C C . VAL A 1 147 ? -7.968 6.859 18.805 1.00 82.12 147 VAL A C 1
ATOM 1207 O O . VAL A 1 147 ? -8.892 6.600 19.579 1.00 82.12 147 VAL A O 1
ATOM 1210 N N . PHE A 1 148 ? -6.802 6.209 18.842 1.00 86.25 148 PHE A N 1
ATOM 1211 C CA . PHE A 1 148 ? -6.525 5.132 19.791 1.00 86.25 148 PHE A CA 1
ATOM 1212 C C . PHE A 1 148 ? -6.581 5.631 21.235 1.00 86.25 148 PHE A C 1
ATOM 1214 O O . PHE A 1 148 ? -7.252 5.013 22.060 1.00 86.25 148 PHE A O 1
ATOM 1221 N N . THR A 1 149 ? -5.963 6.779 21.526 1.00 86.12 149 THR A N 1
ATOM 1222 C CA . THR A 1 149 ? -5.980 7.392 22.867 1.00 86.12 149 THR A CA 1
ATOM 1223 C C . THR A 1 149 ? -7.412 7.638 23.344 1.00 86.12 149 THR A C 1
ATOM 1225 O O . THR A 1 149 ? -7.821 7.126 24.385 1.00 86.12 149 THR A O 1
ATOM 1228 N N . LYS A 1 150 ? -8.229 8.315 22.527 1.00 81.50 150 LYS A N 1
ATOM 1229 C CA . LYS A 1 150 ? -9.634 8.613 22.857 1.00 81.50 150 LYS A CA 1
ATOM 1230 C C . LYS A 1 150 ? -10.499 7.357 22.978 1.00 81.50 150 LYS A C 1
ATOM 1232 O O . LYS A 1 150 ? -11.415 7.321 23.796 1.00 81.50 150 LYS A O 1
ATOM 1237 N N . SER A 1 151 ? -10.230 6.334 22.164 1.00 80.94 151 SER A N 1
ATOM 1238 C CA . SER A 1 151 ? -10.964 5.062 22.224 1.00 80.94 151 SER A CA 1
ATOM 1239 C C . SER A 1 151 ? -10.693 4.327 23.540 1.00 80.94 151 SER A C 1
ATOM 1241 O O . SER A 1 151 ? -11.628 3.790 24.130 1.00 80.94 151 SER A O 1
ATOM 1243 N N . LYS A 1 152 ? -9.451 4.370 24.050 1.00 84.62 152 LYS A N 1
ATOM 1244 C CA . LYS A 1 152 ? -9.111 3.842 25.383 1.00 84.62 152 LYS A CA 1
ATOM 1245 C C . LYS A 1 152 ? -9.787 4.647 26.486 1.00 84.62 152 LYS A C 1
ATOM 1247 O O . LYS A 1 152 ? -10.449 4.060 27.332 1.00 84.62 152 LYS A O 1
ATOM 1252 N N . GLU A 1 153 ? -9.675 5.977 26.451 1.00 84.12 153 GLU A N 1
ATOM 1253 C CA . GLU A 1 153 ? -10.271 6.873 27.456 1.00 84.12 153 GLU A CA 1
ATOM 1254 C C . GLU A 1 153 ? -11.773 6.643 27.641 1.00 84.12 153 GLU A C 1
ATOM 1256 O O . GLU A 1 153 ? -12.274 6.707 28.759 1.00 84.12 153 GLU A O 1
ATOM 1261 N N . ARG A 1 154 ? -12.496 6.331 26.559 1.00 75.56 154 ARG A N 1
ATOM 1262 C CA . ARG A 1 154 ? -13.933 6.022 26.610 1.00 75.56 154 ARG A CA 1
ATOM 1263 C C . ARG A 1 154 ? -14.264 4.639 27.153 1.00 75.56 154 ARG A C 1
ATOM 1265 O O . ARG A 1 154 ? -15.361 4.468 27.670 1.00 75.56 154 ARG A O 1
ATOM 1272 N N . ALA A 1 155 ? -13.351 3.680 27.042 1.00 78.56 155 ALA A N 1
ATOM 1273 C CA . ALA A 1 155 ? -13.518 2.346 27.610 1.00 78.56 155 ALA A CA 1
ATOM 1274 C C . ALA A 1 155 ? -13.176 2.302 29.115 1.00 78.56 155 ALA A C 1
ATOM 1276 O O . ALA A 1 155 ? -13.652 1.423 29.830 1.00 78.56 155 ALA A O 1
ATOM 1277 N N . LEU A 1 156 ? -12.393 3.267 29.622 1.00 81.94 156 LEU A N 1
ATOM 1278 C CA . LEU A 1 156 ? -11.989 3.337 31.036 1.00 81.94 156 LEU A CA 1
ATOM 1279 C C . LEU A 1 156 ? -13.158 3.448 32.040 1.00 81.94 156 LEU A C 1
ATOM 1281 O O . LEU A 1 156 ? -13.067 2.834 33.102 1.00 81.94 156 LEU A O 1
ATOM 1285 N N . PRO A 1 157 ? -14.244 4.204 31.784 1.00 80.69 157 PRO A N 1
ATOM 1286 C CA . PRO A 1 157 ? -15.404 4.218 32.672 1.00 80.69 157 PRO A CA 1
ATOM 1287 C C . PRO A 1 157 ? -16.117 2.864 32.747 1.00 80.69 157 PRO A C 1
ATOM 1289 O O . PRO A 1 157 ? -16.554 2.477 33.827 1.00 80.69 157 PRO A O 1
ATOM 1292 N N . ASP A 1 158 ? -16.202 2.136 31.630 1.00 77.25 158 ASP A N 1
ATOM 1293 C CA . ASP A 1 158 ? -16.883 0.837 31.571 1.00 77.25 158 ASP A CA 1
ATOM 1294 C C . ASP A 1 158 ? -16.070 -0.260 32.285 1.00 77.25 158 ASP A C 1
ATOM 1296 O O . ASP A 1 158 ? -16.656 -1.157 32.880 1.00 77.25 158 ASP A O 1
ATOM 1300 N N . LEU A 1 159 ? -14.737 -0.130 32.350 1.00 77.31 159 LEU A N 1
ATOM 1301 C CA . LEU A 1 159 ? -13.870 -0.960 33.203 1.00 77.31 159 LEU A CA 1
ATOM 1302 C C . LEU A 1 159 ? -14.207 -0.861 34.698 1.00 77.31 159 LEU A C 1
ATOM 1304 O O . LEU A 1 159 ? -13.999 -1.815 35.441 1.00 77.31 159 LEU A O 1
ATOM 1308 N N . LYS A 1 160 ? -14.689 0.301 35.158 1.00 80.12 160 LYS A N 1
ATOM 1309 C CA . LYS A 1 160 ? -15.056 0.516 36.569 1.00 80.12 160 LYS A CA 1
ATOM 1310 C C . LYS A 1 160 ? -16.439 -0.043 36.907 1.00 80.12 160 LYS A C 1
ATOM 1312 O O . LYS A 1 160 ? -16.791 -0.109 38.081 1.00 80.12 160 LYS A O 1
ATOM 1317 N N . ASN A 1 161 ? -17.228 -0.418 35.901 1.00 80.00 161 ASN A N 1
ATOM 1318 C CA . ASN A 1 161 ? -18.547 -1.000 36.080 1.00 80.00 161 ASN A CA 1
ATOM 1319 C C . ASN A 1 161 ? -18.435 -2.531 36.038 1.00 80.00 161 ASN A C 1
ATOM 1321 O O . ASN A 1 161 ? -18.107 -3.091 34.995 1.00 80.00 161 ASN A O 1
ATOM 1325 N N . GLN A 1 162 ? -18.718 -3.205 37.158 1.00 72.56 162 GLN A N 1
ATOM 1326 C CA . GLN A 1 162 ? -18.551 -4.660 37.292 1.00 72.56 162 GLN A CA 1
ATOM 1327 C C . GLN A 1 162 ? -19.298 -5.456 36.210 1.00 72.56 162 GLN A C 1
ATOM 1329 O O . GLN A 1 162 ? -18.762 -6.441 35.718 1.00 72.56 162 GLN A O 1
ATOM 1334 N N . ASN A 1 163 ? -20.456 -4.971 35.752 1.00 73.25 163 ASN A N 1
ATOM 1335 C CA . ASN A 1 163 ? -21.256 -5.647 34.724 1.00 73.25 163 ASN A CA 1
ATOM 1336 C C . ASN A 1 163 ? -20.635 -5.583 33.314 1.00 73.25 163 ASN A C 1
ATOM 1338 O O . ASN A 1 163 ? -21.087 -6.278 32.412 1.00 73.25 163 ASN A O 1
ATOM 1342 N N . TYR A 1 164 ? -19.629 -4.727 33.091 1.00 76.50 164 TYR A N 1
ATOM 1343 C CA . TYR A 1 164 ? -19.020 -4.497 31.772 1.00 76.50 164 TYR A CA 1
ATOM 1344 C C . TYR A 1 164 ? -17.488 -4.566 31.779 1.00 76.50 164 TYR A C 1
ATOM 1346 O O . TYR A 1 164 ? -16.864 -4.346 30.736 1.00 76.50 164 TYR A O 1
ATOM 1354 N N . ALA A 1 165 ? -16.877 -4.878 32.925 1.00 81.94 165 ALA A N 1
ATOM 1355 C CA . ALA A 1 165 ? -15.434 -4.805 33.118 1.00 81.94 165 ALA A CA 1
ATOM 1356 C C . ALA A 1 165 ? -14.663 -5.735 32.166 1.00 81.94 165 ALA A C 1
ATOM 1358 O O . ALA A 1 165 ? -13.696 -5.306 31.535 1.00 81.94 165 ALA A O 1
ATOM 1359 N N . GLU A 1 166 ? -15.127 -6.974 32.000 1.00 84.19 166 GLU A N 1
ATOM 1360 C CA . GLU A 1 166 ? -14.502 -7.978 31.130 1.00 84.19 166 GLU A CA 1
ATOM 1361 C C . GLU A 1 166 ? -14.561 -7.573 29.648 1.00 84.19 166 GLU A C 1
ATOM 1363 O O . GLU A 1 166 ? -13.543 -7.521 28.952 1.00 84.19 166 GLU A O 1
ATOM 1368 N N . LYS A 1 167 ? -15.739 -7.141 29.184 1.00 80.38 167 LYS A N 1
ATOM 1369 C CA . LYS A 1 167 ? -15.943 -6.633 27.821 1.00 80.38 167 LYS A CA 1
ATOM 1370 C C . LYS A 1 167 ? -15.076 -5.404 27.528 1.00 80.38 167 LYS A C 1
ATOM 1372 O O . LYS A 1 167 ? -14.495 -5.293 26.446 1.00 80.38 167 LYS A O 1
ATOM 1377 N N . ALA A 1 168 ? -14.975 -4.480 28.483 1.00 82.06 168 ALA A N 1
ATOM 1378 C CA . ALA A 1 168 ? -14.140 -3.289 28.358 1.00 82.06 168 ALA A CA 1
ATOM 1379 C C . ALA A 1 168 ? -12.640 -3.636 28.327 1.00 82.06 168 ALA A C 1
ATOM 1381 O O . ALA A 1 168 ? -11.891 -3.042 27.546 1.00 82.06 168 ALA A O 1
ATOM 1382 N N . ALA A 1 169 ? -12.202 -4.625 29.114 1.00 86.88 169 ALA A N 1
ATOM 1383 C CA . ALA A 1 169 ? -10.824 -5.110 29.118 1.00 86.88 169 ALA A CA 1
ATOM 1384 C C . ALA A 1 169 ? -10.426 -5.730 27.768 1.00 86.88 169 ALA A C 1
ATOM 1386 O O . ALA A 1 169 ? -9.393 -5.359 27.201 1.00 86.88 169 ALA A O 1
ATOM 1387 N N . LEU A 1 170 ? -11.269 -6.604 27.205 1.00 85.62 170 LEU A N 1
ATOM 1388 C CA . LEU A 1 170 ? -11.037 -7.191 25.879 1.00 85.62 170 LEU A CA 1
ATOM 1389 C C . LEU A 1 170 ? -11.018 -6.131 24.782 1.00 85.62 170 LEU A C 1
ATOM 1391 O O . LEU A 1 170 ? -10.140 -6.145 23.919 1.00 85.62 170 LEU A O 1
ATOM 1395 N N . TYR A 1 171 ? -11.921 -5.155 24.847 1.00 83.75 171 TYR A N 1
ATOM 1396 C CA . TYR A 1 171 ? -11.934 -4.046 23.900 1.00 83.75 171 TYR A CA 1
ATOM 1397 C C . TYR A 1 171 ? -10.645 -3.209 23.958 1.00 83.75 171 TYR A C 1
ATOM 1399 O O . TYR A 1 171 ? -10.061 -2.882 22.924 1.00 83.75 171 TYR A O 1
ATOM 1407 N N . ILE A 1 172 ? -10.131 -2.913 25.154 1.00 87.38 172 ILE A N 1
ATOM 1408 C CA . ILE A 1 172 ? -8.842 -2.223 25.304 1.00 87.38 172 ILE A CA 1
ATOM 1409 C C . ILE A 1 172 ? -7.698 -3.060 24.729 1.00 87.38 172 ILE A C 1
ATOM 1411 O O . ILE A 1 172 ? -6.819 -2.498 24.070 1.00 87.38 172 ILE A O 1
ATOM 1415 N N . LYS A 1 173 ? -7.725 -4.384 24.913 1.00 89.44 173 LYS A N 1
ATOM 1416 C CA . LYS A 1 173 ? -6.744 -5.304 24.323 1.00 89.44 173 LYS A CA 1
ATOM 1417 C C . LYS A 1 173 ? -6.776 -5.244 22.791 1.00 89.44 173 LYS A C 1
ATOM 1419 O O . LYS A 1 173 ? -5.724 -5.087 22.177 1.00 89.44 173 LYS A O 1
ATOM 1424 N N . VAL A 1 174 ? -7.966 -5.233 22.177 1.00 88.19 174 VAL A N 1
ATOM 1425 C CA . VAL A 1 174 ? -8.133 -5.009 20.725 1.00 88.19 174 VAL A CA 1
ATOM 1426 C C . VAL A 1 174 ? -7.488 -3.690 20.293 1.00 88.19 174 VAL A C 1
ATOM 1428 O O . VAL A 1 174 ? -6.700 -3.666 19.345 1.00 88.19 174 VAL A O 1
ATOM 1431 N N . ILE A 1 175 ? -7.778 -2.590 20.998 1.00 88.94 175 ILE A N 1
ATOM 1432 C CA . ILE A 1 175 ? -7.211 -1.271 20.681 1.00 88.94 175 ILE A CA 1
ATOM 1433 C C . ILE A 1 175 ? -5.681 -1.295 20.784 1.00 88.94 175 ILE A C 1
ATOM 1435 O O . ILE A 1 175 ? -5.004 -0.741 19.920 1.00 88.94 175 ILE A O 1
ATOM 1439 N N . GLN A 1 176 ? -5.122 -1.929 21.816 1.00 90.75 176 GLN A N 1
ATOM 1440 C CA . GLN A 1 176 ? -3.673 -2.044 22.004 1.00 90.75 176 GLN A CA 1
ATOM 1441 C C . GLN A 1 176 ? -3.007 -2.850 20.882 1.00 90.75 176 GLN A C 1
ATOM 1443 O O . GLN A 1 176 ? -1.957 -2.439 20.383 1.00 90.75 176 GLN A O 1
ATOM 1448 N N . THR A 1 177 ? -3.623 -3.950 20.442 1.00 89.50 177 THR A N 1
ATOM 1449 C CA . THR A 1 177 ? -3.139 -4.740 19.300 1.00 89.50 177 THR A CA 1
ATOM 1450 C C . THR A 1 177 ? -3.162 -3.920 18.007 1.00 89.50 177 THR A C 1
ATOM 1452 O O . THR A 1 177 ? -2.179 -3.898 17.262 1.00 89.50 177 THR A O 1
ATOM 1455 N N . LEU A 1 178 ? -4.240 -3.170 17.750 1.00 89.19 178 LEU A N 1
ATOM 1456 C CA . LEU A 1 178 ? -4.328 -2.284 16.583 1.00 89.19 178 LEU A CA 1
ATOM 1457 C C . LEU A 1 178 ? -3.303 -1.143 16.641 1.00 89.19 178 LEU A C 1
ATOM 1459 O O . LEU A 1 178 ? -2.638 -0.865 15.645 1.00 89.19 178 LEU A O 1
ATOM 1463 N N . GLU A 1 179 ? -3.125 -0.511 17.798 1.00 90.06 179 GLU A N 1
ATOM 1464 C CA . GLU A 1 179 ? -2.123 0.539 18.005 1.00 90.06 179 GLU A CA 1
ATOM 1465 C C . GLU A 1 179 ? -0.698 0.004 17.794 1.00 90.06 179 GLU A C 1
ATOM 1467 O O . GLU A 1 179 ? 0.127 0.667 17.161 1.00 90.06 179 GLU A O 1
ATOM 1472 N N . SER A 1 180 ? -0.406 -1.214 18.262 1.00 89.00 180 SER A N 1
ATOM 1473 C CA . SER A 1 180 ? 0.875 -1.879 18.008 1.00 89.00 180 SER A CA 1
ATOM 1474 C C . SER A 1 180 ? 1.134 -2.031 16.505 1.00 89.00 180 SER A C 1
ATOM 1476 O O . SER A 1 180 ? 2.190 -1.634 16.003 1.00 89.00 180 SER A O 1
ATOM 1478 N N . TYR A 1 181 ? 0.128 -2.504 15.763 1.00 88.69 181 TYR A N 1
ATOM 1479 C CA . TYR A 1 181 ? 0.222 -2.700 14.319 1.00 88.69 181 TYR A CA 1
ATOM 1480 C C . TYR A 1 181 ? 0.340 -1.387 13.523 1.00 88.69 181 TYR A C 1
ATOM 1482 O O . TYR A 1 181 ? 1.189 -1.293 12.637 1.00 88.69 181 TYR A O 1
ATOM 1490 N N . PHE A 1 182 ? -0.488 -0.377 13.809 1.00 85.94 182 PHE A N 1
ATOM 1491 C CA . PHE A 1 182 ? -0.555 0.856 13.008 1.00 85.94 182 PHE A CA 1
ATOM 1492 C C . PHE A 1 182 ? 0.462 1.931 13.434 1.00 85.94 182 PHE A C 1
ATOM 1494 O O . PHE A 1 182 ? 0.947 2.690 12.590 1.00 85.94 182 PHE A O 1
ATOM 1501 N N . ILE A 1 183 ? 0.808 2.008 14.724 1.00 85.38 183 ILE A N 1
ATOM 1502 C CA . ILE A 1 183 ? 1.677 3.065 15.272 1.00 85.38 183 ILE A CA 1
ATOM 1503 C C . ILE A 1 183 ? 3.080 2.542 15.569 1.00 85.38 183 ILE A C 1
ATOM 1505 O O . ILE A 1 183 ? 4.060 3.113 15.090 1.00 85.38 183 ILE A O 1
ATOM 1509 N N . LYS A 1 184 ? 3.194 1.462 16.355 1.00 80.75 184 LYS A N 1
ATOM 1510 C CA . LYS A 1 184 ? 4.495 0.989 16.872 1.00 80.75 184 LYS A CA 1
ATOM 1511 C C . LYS A 1 184 ? 5.323 0.239 15.828 1.00 80.75 184 LYS A C 1
ATOM 1513 O O . LYS A 1 184 ? 6.542 0.128 15.964 1.00 80.75 184 LYS A O 1
ATOM 1518 N N . ARG A 1 185 ? 4.685 -0.240 14.760 1.00 80.81 185 ARG A N 1
ATOM 1519 C CA . ARG A 1 185 ? 5.359 -0.855 13.617 1.00 80.81 185 ARG A CA 1
ATOM 1520 C C . ARG A 1 185 ? 6.382 0.109 12.990 1.00 80.81 185 ARG A C 1
ATOM 1522 O O . ARG A 1 185 ? 6.081 1.290 12.809 1.00 80.81 185 ARG A O 1
ATOM 1529 N N . PRO A 1 186 ? 7.562 -0.371 12.542 1.00 80.38 186 PRO A N 1
ATOM 1530 C CA . PRO A 1 186 ? 8.597 0.456 11.912 1.00 80.38 186 PRO A CA 1
ATOM 1531 C C . PRO A 1 186 ? 8.242 0.926 10.481 1.00 80.38 186 PRO A C 1
ATOM 1533 O O . PRO A 1 186 ? 9.068 0.857 9.566 1.00 80.38 186 PRO A O 1
ATOM 1536 N N . HIS A 1 187 ? 7.032 1.458 10.269 1.00 81.19 187 HIS A N 1
ATOM 1537 C CA . HIS A 1 187 ? 6.571 2.033 9.003 1.00 81.19 187 HIS A CA 1
ATOM 1538 C C . HIS A 1 187 ? 7.535 3.097 8.477 1.00 81.19 187 HIS A C 1
ATOM 1540 O O . HIS A 1 187 ? 7.891 3.072 7.300 1.00 81.19 187 HIS A O 1
ATOM 1546 N N . GLY A 1 188 ? 8.021 3.977 9.358 1.00 83.69 188 GLY A N 1
ATOM 1547 C CA . GLY A 1 188 ? 8.960 5.034 8.990 1.00 83.69 188 GLY A CA 1
ATOM 1548 C C . GLY A 1 188 ? 10.295 4.507 8.460 1.00 83.69 188 GLY A C 1
ATOM 1549 O O . GLY A 1 188 ? 10.804 5.043 7.481 1.00 83.69 188 GLY A O 1
ATOM 1550 N N . ARG A 1 189 ? 10.855 3.440 9.053 1.00 88.25 189 ARG A N 1
ATOM 1551 C CA . ARG A 1 189 ? 12.120 2.843 8.578 1.00 88.25 189 ARG A CA 1
ATOM 1552 C C . ARG A 1 189 ? 11.942 2.210 7.200 1.00 88.25 189 ARG A C 1
ATOM 1554 O O . ARG A 1 189 ? 12.740 2.474 6.309 1.00 88.25 189 ARG A O 1
ATOM 1561 N N . ARG A 1 190 ? 10.855 1.453 7.010 1.00 91.31 190 ARG A N 1
ATOM 1562 C CA . ARG A 1 190 ? 10.512 0.841 5.719 1.00 91.31 190 ARG A CA 1
ATOM 1563 C C . ARG A 1 190 ? 10.323 1.891 4.622 1.00 91.31 190 ARG A C 1
ATOM 1565 O O . ARG A 1 190 ? 10.881 1.742 3.545 1.00 91.31 190 ARG A O 1
ATOM 1572 N N . LEU A 1 191 ? 9.561 2.953 4.895 1.00 89.69 191 LEU A N 1
ATOM 1573 C CA . LEU A 1 191 ? 9.282 4.003 3.909 1.00 89.69 191 LEU A CA 1
ATOM 1574 C C . LEU A 1 191 ? 10.547 4.795 3.549 1.00 89.69 191 LEU A C 1
ATOM 1576 O O . LEU A 1 191 ? 10.781 5.051 2.373 1.00 89.69 191 LEU A O 1
ATOM 1580 N N . LYS A 1 192 ? 11.413 5.102 4.525 1.00 92.00 192 LYS A N 1
ATOM 1581 C CA . LYS A 1 192 ? 12.726 5.717 4.262 1.00 92.00 192 LYS A CA 1
ATOM 1582 C C . LYS A 1 192 ? 13.611 4.829 3.389 1.00 92.00 192 LYS A C 1
ATOM 1584 O O . LYS A 1 192 ? 14.205 5.327 2.438 1.00 92.00 192 LYS A O 1
ATOM 1589 N N . LEU A 1 193 ? 13.671 3.529 3.689 1.00 93.81 193 LEU A N 1
ATOM 1590 C CA . LEU A 1 193 ? 14.424 2.569 2.883 1.00 93.81 193 LEU A CA 1
ATOM 1591 C C . LEU A 1 193 ? 13.868 2.490 1.455 1.00 93.81 193 LEU A C 1
ATOM 1593 O O . LEU A 1 193 ? 14.637 2.533 0.504 1.00 93.81 193 LEU A O 1
ATOM 1597 N N . ALA A 1 194 ? 12.542 2.461 1.297 1.00 94.56 194 ALA A N 1
ATOM 1598 C CA . ALA A 1 194 ? 11.903 2.451 -0.016 1.00 94.56 194 ALA A CA 1
ATOM 1599 C C . ALA A 1 194 ? 12.230 3.710 -0.836 1.00 94.56 194 ALA A C 1
ATOM 1601 O O . ALA A 1 194 ? 12.567 3.597 -2.013 1.00 94.56 194 ALA A O 1
ATOM 1602 N N . VAL A 1 195 ? 12.193 4.902 -0.223 1.00 95.75 195 VAL A N 1
ATOM 1603 C CA . VAL A 1 195 ? 12.614 6.155 -0.879 1.00 95.75 195 VAL A CA 1
ATOM 1604 C C . VAL A 1 195 ? 14.089 6.087 -1.275 1.00 95.75 195 VAL A C 1
ATOM 1606 O O . VAL A 1 195 ? 14.418 6.372 -2.422 1.00 95.75 195 VAL A O 1
ATOM 1609 N N . PHE A 1 196 ? 14.966 5.654 -0.366 1.00 96.88 196 PHE A N 1
ATOM 1610 C CA . PHE A 1 196 ? 16.398 5.518 -0.635 1.00 96.88 196 PHE A CA 1
ATOM 1611 C C . PHE A 1 196 ? 16.683 4.577 -1.816 1.00 96.88 196 PHE A C 1
ATOM 1613 O O . PHE A 1 196 ? 17.363 4.964 -2.765 1.00 96.88 196 PHE A O 1
ATOM 1620 N N . CYS A 1 197 ? 16.096 3.377 -1.823 1.00 97.25 197 CYS A N 1
ATOM 1621 C CA . CYS A 1 197 ? 16.237 2.438 -2.936 1.00 97.25 197 CYS A CA 1
ATOM 1622 C C . CYS A 1 197 ? 15.635 2.987 -4.240 1.00 97.25 197 CYS A C 1
ATOM 1624 O O . CYS A 1 197 ? 16.201 2.776 -5.310 1.00 97.25 197 CYS A O 1
ATOM 1626 N N . SER A 1 198 ? 14.540 3.752 -4.169 1.00 96.31 198 SER A N 1
ATOM 1627 C CA . SER A 1 198 ? 13.957 4.413 -5.348 1.00 96.31 198 SER A CA 1
ATOM 1628 C C . SER A 1 198 ? 14.905 5.453 -5.951 1.00 96.31 198 SER A C 1
ATOM 1630 O O . SER A 1 198 ? 15.006 5.549 -7.172 1.00 96.31 198 SER A O 1
ATOM 1632 N N . VAL A 1 199 ? 15.636 6.201 -5.117 1.00 98.12 199 VAL A N 1
ATOM 1633 C CA . VAL A 1 199 ? 16.658 7.160 -5.572 1.00 98.12 199 VAL A CA 1
ATOM 1634 C C . VAL A 1 199 ? 17.831 6.439 -6.239 1.00 98.12 199 VAL A C 1
ATOM 1636 O O . VAL A 1 199 ? 18.305 6.895 -7.276 1.00 98.12 199 VAL A O 1
ATOM 1639 N N . ILE A 1 200 ? 18.257 5.284 -5.713 1.00 98.25 200 ILE A N 1
ATOM 1640 C CA . ILE A 1 200 ? 19.268 4.439 -6.374 1.00 98.25 200 ILE A CA 1
ATOM 1641 C C . ILE A 1 200 ? 18.764 3.964 -7.743 1.00 98.25 200 ILE A C 1
ATOM 1643 O O . ILE A 1 200 ? 19.479 4.088 -8.737 1.00 98.25 200 ILE A O 1
ATOM 1647 N N . GLY A 1 201 ? 17.523 3.468 -7.821 1.00 97.81 201 GLY A N 1
ATOM 1648 C CA . GLY A 1 201 ? 16.902 3.070 -9.089 1.00 97.81 201 GLY A CA 1
ATOM 1649 C C . GLY A 1 201 ? 16.839 4.221 -10.100 1.00 97.81 201 GLY A C 1
ATOM 1650 O O . GLY A 1 201 ? 17.135 4.031 -11.282 1.00 97.81 201 GLY A O 1
ATOM 1651 N N . LEU A 1 202 ? 16.546 5.438 -9.631 1.00 98.31 202 LEU A N 1
ATOM 1652 C CA . LEU A 1 202 ? 16.555 6.642 -10.459 1.00 98.31 202 LEU A CA 1
ATOM 1653 C C . LEU A 1 202 ? 17.962 6.990 -10.957 1.00 98.31 202 LEU A C 1
ATOM 1655 O O . LEU A 1 202 ? 18.125 7.234 -12.150 1.00 98.31 202 LEU A O 1
ATOM 1659 N N . ALA A 1 203 ? 18.974 6.959 -10.088 1.00 98.44 203 ALA A N 1
ATOM 1660 C CA . ALA A 1 203 ? 20.362 7.213 -10.472 1.00 98.44 203 ALA A CA 1
ATOM 1661 C C . ALA A 1 203 ? 20.831 6.228 -11.556 1.00 98.44 203 ALA A C 1
ATOM 1663 O O . ALA A 1 203 ? 21.336 6.655 -12.592 1.00 98.44 203 ALA A O 1
ATOM 1664 N N . LEU A 1 204 ? 20.560 4.930 -11.378 1.00 98.25 204 LEU A N 1
ATOM 1665 C CA . LEU A 1 204 ? 20.846 3.899 -12.383 1.00 98.25 204 LEU A CA 1
ATOM 1666 C C . LEU A 1 204 ? 20.102 4.159 -13.701 1.00 98.25 204 LEU A C 1
ATOM 1668 O O . LEU A 1 204 ? 20.680 4.028 -14.779 1.00 98.25 204 LEU A O 1
ATOM 1672 N N . SER A 1 205 ? 18.841 4.586 -13.633 1.00 97.62 205 SER A N 1
ATOM 1673 C CA . SER A 1 205 ? 18.052 4.911 -14.826 1.00 97.62 205 SER A CA 1
ATOM 1674 C C . SER A 1 205 ? 18.586 6.134 -15.579 1.00 97.62 205 SER A C 1
ATOM 1676 O O . SER A 1 205 ? 18.581 6.148 -16.811 1.00 97.62 205 SER A O 1
ATOM 1678 N N . ILE A 1 206 ? 19.074 7.151 -14.862 1.00 98.31 206 ILE A N 1
ATOM 1679 C CA . ILE A 1 206 ? 19.733 8.324 -15.453 1.00 98.31 206 ILE A CA 1
ATOM 1680 C C . ILE A 1 206 ? 21.050 7.902 -16.111 1.00 98.31 206 ILE A C 1
ATOM 1682 O O . ILE A 1 206 ? 21.300 8.262 -17.261 1.00 98.31 206 ILE A O 1
ATOM 1686 N N . SER A 1 207 ? 21.862 7.084 -15.432 1.00 97.88 207 SER A N 1
ATOM 1687 C CA . SER A 1 207 ? 23.103 6.538 -15.993 1.00 97.88 207 SER A CA 1
ATOM 1688 C C . SER A 1 207 ? 22.845 5.714 -17.253 1.00 97.88 207 SER A C 1
ATOM 1690 O O . SER A 1 207 ? 23.564 5.872 -18.237 1.00 97.88 207 SER A O 1
ATOM 1692 N N . TRP A 1 208 ? 21.795 4.888 -17.276 1.00 97.56 208 TRP A N 1
ATOM 1693 C CA . TRP A 1 208 ? 21.351 4.185 -18.483 1.00 97.56 208 TRP A CA 1
ATOM 1694 C C . TRP A 1 208 ? 20.984 5.154 -19.606 1.00 97.56 208 TRP A C 1
ATOM 1696 O O . TRP A 1 208 ? 21.428 4.982 -20.741 1.00 97.56 208 TRP A O 1
ATOM 1706 N N . PHE A 1 209 ? 20.210 6.197 -19.301 1.00 96.44 209 PHE A N 1
ATOM 1707 C CA . PHE A 1 209 ? 19.805 7.180 -20.300 1.00 96.44 209 PHE A CA 1
ATOM 1708 C C . PHE A 1 209 ? 21.003 7.931 -20.898 1.00 96.44 209 PHE A C 1
ATOM 1710 O O . PHE A 1 209 ? 21.018 8.157 -22.111 1.00 96.44 209 PHE A O 1
ATOM 1717 N N . ALA A 1 210 ? 22.001 8.265 -20.075 1.00 97.50 210 ALA A N 1
ATOM 1718 C CA . ALA A 1 210 ? 23.209 8.982 -20.479 1.00 97.50 210 ALA A CA 1
ATOM 1719 C C . ALA A 1 210 ? 24.206 8.101 -21.251 1.00 97.50 210 ALA A C 1
ATOM 1721 O O . ALA A 1 210 ? 24.700 8.503 -22.298 1.00 97.50 210 ALA A O 1
ATOM 1722 N N . THR A 1 211 ? 24.484 6.891 -20.760 1.00 97.00 211 THR A N 1
ATOM 1723 C CA . THR A 1 211 ? 25.537 6.009 -21.308 1.00 97.00 211 THR A CA 1
ATOM 1724 C C . THR A 1 211 ? 25.033 5.019 -22.356 1.00 97.00 211 THR A C 1
ATOM 1726 O O . THR A 1 211 ? 25.831 4.416 -23.064 1.00 97.00 211 THR A O 1
ATOM 1729 N N . LYS A 1 212 ? 23.713 4.803 -22.431 1.00 94.38 212 LYS A N 1
ATOM 1730 C CA . LYS A 1 212 ? 23.053 3.754 -23.231 1.00 94.38 212 LYS A CA 1
ATOM 1731 C C . LYS A 1 212 ? 23.469 2.317 -22.879 1.00 94.38 212 LYS A C 1
ATOM 1733 O O . LYS A 1 212 ? 23.080 1.383 -23.577 1.00 94.38 212 LYS A O 1
ATOM 1738 N N . MET A 1 213 ? 24.182 2.101 -21.770 1.00 95.50 213 MET A N 1
ATOM 1739 C CA . MET A 1 213 ? 24.576 0.762 -21.322 1.00 95.50 213 MET A CA 1
ATOM 1740 C C . MET A 1 213 ? 23.396 0.025 -20.676 1.00 95.50 213 MET A C 1
ATOM 1742 O O . MET A 1 213 ? 22.894 0.435 -19.627 1.00 95.50 213 MET A O 1
ATOM 1746 N N . GLN A 1 214 ? 22.976 -1.098 -21.267 1.00 94.19 214 GLN A N 1
ATOM 1747 C CA . GLN A 1 214 ? 21.806 -1.874 -20.819 1.00 94.19 214 GLN A CA 1
ATOM 1748 C C . GLN A 1 214 ? 21.906 -2.366 -19.366 1.00 94.19 214 GLN A C 1
ATOM 1750 O O . GLN A 1 214 ? 20.887 -2.459 -18.686 1.00 94.19 214 GLN A O 1
ATOM 1755 N N . VAL A 1 215 ? 23.122 -2.621 -18.868 1.00 95.81 215 VAL A N 1
ATOM 1756 C CA . VAL A 1 215 ? 23.367 -3.085 -17.491 1.00 95.81 215 VAL A CA 1
ATOM 1757 C C . VAL A 1 215 ? 22.788 -2.120 -16.454 1.00 95.81 215 VAL A C 1
ATOM 1759 O O . VAL A 1 215 ? 22.178 -2.567 -15.486 1.00 95.81 215 VAL A O 1
ATOM 1762 N N . PHE A 1 216 ? 22.897 -0.803 -16.664 1.00 97.31 216 PHE A N 1
ATOM 1763 C CA . PHE A 1 216 ? 22.323 0.180 -15.739 1.00 97.31 216 PHE A CA 1
ATOM 1764 C C . PHE A 1 216 ? 20.791 0.188 -15.778 1.00 97.31 216 PHE A C 1
ATOM 1766 O O . PHE A 1 216 ? 20.151 0.301 -14.735 1.00 97.31 216 PHE A O 1
ATOM 1773 N N . GLY A 1 217 ? 20.196 0.013 -16.963 1.00 95.94 217 GLY A N 1
ATOM 1774 C CA . GLY A 1 217 ? 18.741 -0.048 -17.120 1.00 95.94 217 GLY A CA 1
ATOM 1775 C C . GLY A 1 217 ? 18.161 -1.290 -16.445 1.00 95.94 217 GLY A C 1
ATOM 1776 O O . GLY A 1 217 ? 17.198 -1.197 -15.687 1.00 95.94 217 GLY A O 1
ATOM 1777 N N . PHE A 1 218 ? 18.803 -2.442 -16.646 1.00 96.44 218 PHE A N 1
ATOM 1778 C CA . PHE A 1 218 ? 18.435 -3.685 -15.976 1.00 96.44 218 PHE A CA 1
ATOM 1779 C C . PHE A 1 218 ? 18.655 -3.604 -14.459 1.00 96.44 218 PHE A C 1
ATOM 1781 O O . PHE A 1 218 ? 17.779 -3.988 -13.687 1.00 96.44 218 PHE A O 1
ATOM 1788 N N . GLY A 1 219 ? 19.778 -3.029 -14.019 1.00 97.69 219 GLY A N 1
ATOM 1789 C CA . GLY A 1 219 ? 20.049 -2.778 -12.603 1.00 97.69 219 GLY A CA 1
ATOM 1790 C C . GLY A 1 219 ? 18.968 -1.919 -11.942 1.00 97.69 219 GLY A C 1
ATOM 1791 O O . GLY A 1 219 ? 18.525 -2.241 -10.840 1.00 97.69 219 GLY A O 1
ATOM 1792 N N . ALA A 1 220 ? 18.478 -0.879 -12.627 1.00 97.94 220 ALA A N 1
ATOM 1793 C CA . ALA A 1 220 ? 17.360 -0.074 -12.141 1.00 97.94 220 ALA A CA 1
ATOM 1794 C C . ALA A 1 220 ? 16.091 -0.919 -11.943 1.00 97.94 220 ALA A C 1
ATOM 1796 O O . ALA A 1 220 ? 15.486 -0.858 -10.872 1.00 97.94 220 ALA A O 1
ATOM 1797 N N . TYR A 1 221 ? 15.726 -1.758 -12.921 1.00 97.81 221 TYR A N 1
ATOM 1798 C CA . TYR A 1 221 ? 14.598 -2.689 -12.785 1.00 97.81 221 TYR A CA 1
ATOM 1799 C C . TYR A 1 221 ? 14.743 -3.597 -11.561 1.00 97.81 221 TYR A C 1
ATOM 1801 O O . TYR A 1 221 ? 13.807 -3.702 -10.768 1.00 97.81 221 TYR A O 1
ATOM 1809 N N . VAL A 1 222 ? 15.915 -4.208 -11.372 1.00 97.88 222 VAL A N 1
ATOM 1810 C CA . VAL A 1 222 ? 16.185 -5.099 -10.234 1.00 97.88 222 VAL A CA 1
ATOM 1811 C C . VAL A 1 222 ? 15.999 -4.368 -8.904 1.00 97.88 222 VAL A C 1
ATOM 1813 O O . VAL A 1 222 ? 15.284 -4.866 -8.034 1.00 97.88 222 VAL A O 1
ATOM 1816 N N . VAL A 1 223 ? 16.574 -3.171 -8.751 1.00 98.19 223 VAL A N 1
ATOM 1817 C CA . VAL A 1 223 ? 16.437 -2.373 -7.520 1.00 98.19 223 VAL A CA 1
ATOM 1818 C C . VAL A 1 223 ? 14.969 -2.056 -7.229 1.00 98.19 223 VAL A C 1
ATOM 1820 O O . VAL A 1 223 ? 14.518 -2.217 -6.092 1.00 98.19 223 VAL A O 1
ATOM 1823 N N . LEU A 1 224 ? 14.198 -1.654 -8.243 1.00 97.44 224 LEU A N 1
ATOM 1824 C CA . LEU A 1 224 ? 12.772 -1.346 -8.096 1.00 97.44 224 LEU A CA 1
ATOM 1825 C C . LEU A 1 224 ? 11.954 -2.583 -7.700 1.00 97.44 224 LEU A C 1
ATOM 1827 O O . LEU A 1 224 ? 11.164 -2.512 -6.759 1.00 97.44 224 LEU A O 1
ATOM 1831 N N . ILE A 1 225 ? 12.173 -3.718 -8.372 1.00 97.38 225 ILE A N 1
ATOM 1832 C CA . ILE A 1 225 ? 11.488 -4.988 -8.087 1.00 97.38 225 ILE A CA 1
ATOM 1833 C C . ILE A 1 225 ? 11.773 -5.428 -6.652 1.00 97.38 225 ILE A C 1
ATOM 1835 O O . ILE A 1 225 ? 10.840 -5.676 -5.891 1.00 97.38 225 ILE A O 1
ATOM 1839 N N . VAL A 1 226 ? 13.047 -5.457 -6.249 1.00 97.06 226 VAL A N 1
ATOM 1840 C CA . VAL A 1 226 ? 13.450 -5.833 -4.886 1.00 97.06 226 VAL A CA 1
ATOM 1841 C C . VAL A 1 226 ? 12.825 -4.893 -3.855 1.00 97.06 226 VAL A C 1
ATOM 1843 O O . VAL A 1 226 ? 12.329 -5.355 -2.827 1.00 97.06 226 VAL A O 1
ATOM 1846 N N . THR A 1 227 ? 12.777 -3.589 -4.141 1.00 96.56 227 THR A N 1
ATOM 1847 C CA . THR A 1 227 ? 12.141 -2.600 -3.256 1.00 96.56 227 THR A CA 1
ATOM 1848 C C . THR A 1 227 ? 10.660 -2.910 -3.041 1.00 96.56 227 THR A C 1
ATOM 1850 O O . THR A 1 227 ? 10.197 -2.905 -1.899 1.00 96.56 227 THR A O 1
ATOM 1853 N N . ILE A 1 228 ? 9.919 -3.212 -4.114 1.00 95.62 228 ILE A N 1
ATOM 1854 C CA . ILE A 1 228 ? 8.498 -3.581 -4.035 1.00 95.62 228 ILE A CA 1
ATOM 1855 C C . ILE A 1 228 ? 8.342 -4.883 -3.246 1.00 95.62 228 ILE A C 1
ATOM 1857 O O . ILE A 1 228 ? 7.598 -4.909 -2.268 1.00 95.62 228 ILE A O 1
ATOM 1861 N N . THR A 1 229 ? 9.088 -5.932 -3.601 1.00 95.19 229 THR A N 1
ATOM 1862 C CA . THR A 1 229 ? 9.000 -7.251 -2.956 1.00 95.19 229 THR A CA 1
ATOM 1863 C C . THR A 1 229 ? 9.268 -7.175 -1.457 1.00 95.19 229 THR A C 1
ATOM 1865 O O . THR A 1 229 ? 8.464 -7.661 -0.664 1.00 95.19 229 THR A O 1
ATOM 1868 N N . LEU A 1 230 ? 10.363 -6.533 -1.039 1.00 94.44 230 LEU A N 1
ATOM 1869 C CA . LEU A 1 230 ? 10.705 -6.402 0.381 1.00 94.44 230 LEU A CA 1
ATOM 1870 C C . LEU A 1 230 ? 9.676 -5.555 1.138 1.00 94.44 230 LEU A C 1
ATOM 1872 O O . LEU A 1 230 ? 9.325 -5.864 2.282 1.00 94.44 230 LEU A O 1
ATOM 1876 N N . SER A 1 231 ? 9.172 -4.495 0.505 1.00 92.69 231 SER A N 1
ATOM 1877 C CA . SER A 1 231 ? 8.145 -3.632 1.085 1.00 92.69 231 SER A CA 1
ATOM 1878 C C . SER A 1 231 ? 6.833 -4.386 1.319 1.00 92.69 231 SER A C 1
ATOM 1880 O O . SER A 1 231 ? 6.278 -4.296 2.421 1.00 92.69 231 SER A O 1
ATOM 1882 N N . GLU A 1 232 ? 6.375 -5.158 0.330 1.00 91.69 232 GLU A N 1
ATOM 1883 C CA . GLU A 1 232 ? 5.148 -5.958 0.410 1.00 91.69 232 GLU A CA 1
ATOM 1884 C C . GLU A 1 232 ? 5.295 -7.141 1.362 1.00 91.69 232 GLU A C 1
ATOM 1886 O O . GLU A 1 232 ? 4.423 -7.352 2.204 1.00 91.69 232 GLU A O 1
ATOM 1891 N N . PHE A 1 233 ? 6.429 -7.844 1.340 1.00 92.38 233 PHE A N 1
ATOM 1892 C CA . PHE A 1 233 ? 6.722 -8.901 2.309 1.00 92.38 233 PHE A CA 1
ATOM 1893 C C . PHE A 1 233 ? 6.669 -8.371 3.746 1.00 92.38 233 PHE A C 1
ATOM 1895 O O . PHE A 1 233 ? 6.038 -8.965 4.621 1.00 92.38 233 PHE A O 1
ATOM 1902 N N . THR A 1 234 ? 7.254 -7.192 3.985 1.00 91.62 234 THR A N 1
ATOM 1903 C CA . THR A 1 234 ? 7.181 -6.539 5.295 1.00 91.62 234 THR A CA 1
ATOM 1904 C C . THR A 1 234 ? 5.731 -6.198 5.655 1.00 91.62 234 THR A C 1
ATOM 1906 O O . THR A 1 234 ? 5.340 -6.348 6.806 1.00 91.62 234 THR A O 1
ATOM 1909 N N . ILE A 1 235 ? 4.898 -5.724 4.723 1.00 90.06 235 ILE A N 1
ATOM 1910 C CA . ILE A 1 235 ? 3.461 -5.508 4.989 1.00 90.06 235 ILE A CA 1
ATOM 1911 C C . ILE A 1 235 ? 2.761 -6.803 5.362 1.00 90.06 235 ILE A C 1
ATOM 1913 O O . ILE A 1 235 ? 2.088 -6.847 6.392 1.00 90.06 235 ILE A O 1
ATOM 1917 N N . TRP A 1 236 ? 2.937 -7.835 4.553 1.00 91.38 236 TRP A N 1
ATOM 1918 C CA . TRP A 1 236 ? 2.311 -9.126 4.756 1.00 91.38 236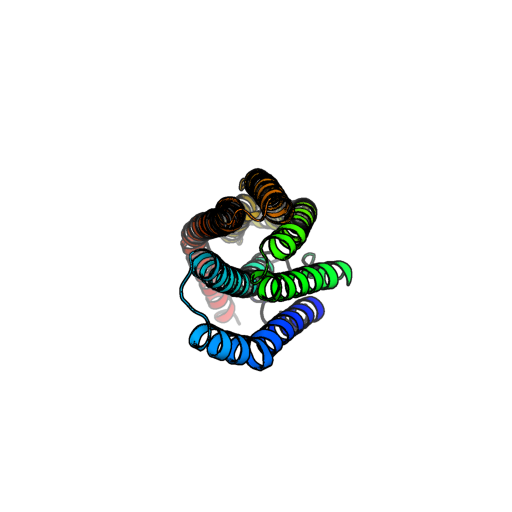 TRP A CA 1
ATOM 1919 C C . TRP A 1 236 ? 2.669 -9.732 6.119 1.00 91.38 236 TRP A C 1
ATOM 1921 O O . TRP A 1 236 ? 1.768 -10.104 6.869 1.00 91.38 236 TRP A O 1
ATOM 1931 N N . HIS A 1 237 ? 3.951 -9.727 6.493 1.00 92.06 237 HIS A N 1
ATOM 1932 C CA . HIS A 1 237 ? 4.418 -10.263 7.774 1.00 92.06 237 HIS A CA 1
ATOM 1933 C C . HIS A 1 237 ? 3.706 -9.611 8.969 1.00 92.06 237 HIS A C 1
ATOM 1935 O O . HIS A 1 237 ? 3.134 -10.292 9.819 1.00 92.06 237 HIS A O 1
ATOM 1941 N N . TRP A 1 238 ? 3.656 -8.277 8.995 1.00 90.50 238 TRP A N 1
ATOM 1942 C CA . TRP A 1 238 ? 2.996 -7.548 10.078 1.00 90.50 238 TRP A CA 1
ATOM 1943 C C . TRP A 1 238 ? 1.473 -7.735 10.079 1.00 90.50 238 TRP A C 1
ATOM 1945 O O . TRP A 1 238 ? 0.863 -7.771 11.147 1.00 90.50 238 TRP A O 1
ATOM 1955 N N . ARG A 1 239 ? 0.845 -7.876 8.904 1.00 90.00 239 ARG A N 1
ATOM 1956 C CA . ARG A 1 239 ? -0.588 -8.202 8.808 1.00 90.00 239 ARG A CA 1
ATOM 1957 C C . ARG A 1 239 ? -0.891 -9.575 9.381 1.00 90.00 239 ARG A C 1
ATOM 1959 O O . ARG A 1 239 ? -1.908 -9.730 10.051 1.00 90.00 239 ARG A O 1
ATOM 1966 N N . SER A 1 240 ? -0.014 -10.543 9.127 1.00 90.88 240 SER A N 1
ATOM 1967 C CA . SER A 1 240 ? -0.141 -11.888 9.678 1.00 90.88 240 SER A CA 1
ATOM 1968 C C . SER A 1 240 ? -0.107 -11.850 11.203 1.00 90.88 240 SER A C 1
ATOM 1970 O O . SER A 1 240 ? -1.018 -12.382 11.824 1.00 90.88 240 SER A O 1
ATOM 1972 N N . ILE A 1 241 ? 0.871 -11.154 11.798 1.00 90.56 241 ILE A N 1
ATOM 1973 C CA . ILE A 1 241 ? 0.978 -11.000 13.261 1.00 90.56 241 ILE A CA 1
ATOM 1974 C C . ILE A 1 241 ? -0.305 -10.394 13.837 1.00 90.56 241 ILE A C 1
ATOM 1976 O O . ILE A 1 241 ? -0.926 -10.990 14.713 1.00 90.56 241 ILE A O 1
ATOM 1980 N N . ARG A 1 242 ? -0.760 -9.260 13.286 1.00 91.88 242 ARG A N 1
ATOM 1981 C CA . ARG A 1 242 ? -2.000 -8.600 13.724 1.00 91.88 242 ARG A CA 1
ATOM 1982 C C . ARG A 1 242 ? -3.195 -9.551 13.682 1.00 91.88 242 ARG A C 1
ATOM 1984 O O . ARG A 1 242 ? -3.982 -9.582 14.620 1.00 91.88 242 ARG A O 1
ATOM 1991 N N . ASN A 1 243 ? -3.368 -10.283 12.584 1.00 90.19 243 ASN A N 1
ATOM 1992 C CA . ASN A 1 243 ? -4.510 -11.179 12.425 1.00 90.19 243 ASN A CA 1
ATOM 1993 C C . ASN A 1 243 ? -4.454 -12.347 13.422 1.00 90.19 243 ASN A C 1
ATOM 1995 O O . ASN A 1 243 ? -5.488 -12.700 13.980 1.00 90.19 243 ASN A O 1
ATOM 1999 N N . THR A 1 244 ? -3.266 -12.904 13.674 1.00 92.12 244 THR A N 1
ATOM 2000 C CA . THR A 1 244 ? -3.062 -13.958 14.679 1.00 92.12 244 THR A CA 1
ATOM 2001 C C . THR A 1 244 ? -3.369 -13.459 16.091 1.00 92.12 244 THR A C 1
ATOM 2003 O O . THR A 1 244 ? -4.028 -14.162 16.848 1.00 92.12 244 THR A O 1
ATOM 2006 N N . GLU A 1 245 ? -2.948 -12.239 16.438 1.00 91.75 245 GLU A N 1
ATOM 2007 C CA . GLU A 1 245 ? -3.192 -11.651 17.762 1.00 91.75 245 GLU A CA 1
ATOM 2008 C C . GLU A 1 245 ? -4.654 -11.224 17.970 1.00 91.75 245 GLU A C 1
ATOM 2010 O O . GLU A 1 245 ? -5.198 -11.402 19.057 1.00 91.75 245 GLU A O 1
ATOM 2015 N N . LEU A 1 246 ? -5.310 -10.670 16.942 1.00 88.12 246 LEU A N 1
ATOM 2016 C CA . LEU A 1 246 ? -6.689 -10.176 17.047 1.00 88.12 246 LEU A CA 1
ATOM 2017 C C . LEU A 1 246 ? -7.737 -11.287 17.079 1.00 88.12 246 LEU A C 1
ATOM 2019 O O . LEU A 1 246 ? -8.773 -11.109 17.715 1.00 88.12 246 LEU A O 1
ATOM 2023 N N . ARG A 1 247 ? -7.504 -12.398 16.374 1.00 89.69 247 ARG A N 1
ATOM 2024 C CA . ARG A 1 247 ? -8.497 -13.466 16.202 1.00 89.69 247 ARG A CA 1
ATOM 2025 C C . ARG A 1 247 ? -9.078 -13.993 17.524 1.00 89.69 247 ARG A C 1
ATOM 2027 O O . ARG A 1 247 ? -10.295 -13.890 17.664 1.00 89.69 247 ARG A O 1
ATOM 2034 N N . PRO A 1 248 ? -8.271 -14.465 18.495 1.00 91.62 248 PRO A N 1
ATOM 2035 C CA . PRO A 1 248 ? -8.819 -15.001 19.742 1.00 91.62 248 PRO A CA 1
ATOM 2036 C C . PRO A 1 248 ? -9.565 -13.932 20.553 1.00 91.62 248 PRO A C 1
ATOM 2038 O O . PRO A 1 248 ? -10.616 -14.207 21.113 1.00 91.62 248 PRO A O 1
ATOM 2041 N N . ILE A 1 249 ? -9.076 -12.685 20.551 1.00 87.88 249 ILE A N 1
ATOM 2042 C CA . ILE A 1 249 ? -9.695 -11.582 21.306 1.00 87.88 249 ILE A CA 1
ATOM 2043 C C . ILE A 1 249 ? -11.075 -11.234 20.729 1.00 87.88 249 ILE A C 1
ATOM 2045 O O . ILE A 1 249 ? -12.009 -10.928 21.465 1.00 87.88 249 ILE A O 1
ATOM 2049 N N . ILE A 1 250 ? -11.206 -11.250 19.399 1.00 84.69 250 ILE A N 1
ATOM 2050 C CA . ILE A 1 250 ? -12.477 -10.975 18.722 1.00 84.69 250 ILE A CA 1
ATOM 2051 C C . ILE A 1 250 ? -13.468 -12.122 18.938 1.00 84.69 250 ILE A C 1
ATOM 2053 O O . ILE A 1 250 ? -14.656 -11.854 19.099 1.00 84.69 250 ILE A O 1
ATOM 2057 N N . GLU A 1 251 ? -13.008 -13.374 18.918 1.00 87.50 251 GLU A N 1
ATOM 2058 C CA . GLU A 1 251 ? -13.843 -14.551 19.192 1.00 87.50 251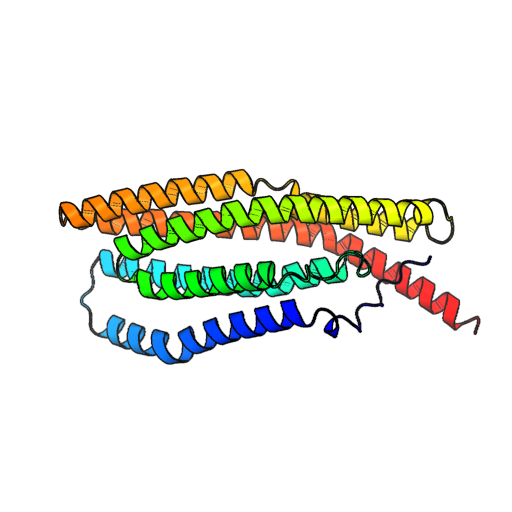 GLU A CA 1
ATOM 2059 C C . GLU A 1 251 ? -14.437 -14.470 20.608 1.00 87.50 251 GLU A C 1
ATOM 2061 O O . GLU A 1 251 ? -15.660 -14.439 20.740 1.00 87.50 251 GLU A O 1
ATOM 2066 N N . GLU A 1 252 ? -13.598 -14.247 21.620 1.00 87.19 252 GLU A N 1
ATOM 2067 C CA . GLU A 1 252 ? -14.001 -14.073 23.025 1.00 87.19 252 GLU A CA 1
ATOM 2068 C C . GLU A 1 252 ? -14.963 -12.884 23.217 1.00 87.19 252 GLU A C 1
ATOM 2070 O O . GLU A 1 252 ? -16.007 -12.988 23.863 1.00 87.19 252 GLU A O 1
ATOM 2075 N N . LEU A 1 253 ? -14.677 -11.745 22.575 1.00 83.06 253 LEU A N 1
ATOM 2076 C CA . LEU A 1 253 ? -15.554 -10.574 22.632 1.00 83.06 253 LEU A CA 1
ATOM 2077 C C . LEU A 1 253 ? -16.937 -10.850 22.019 1.00 83.06 253 LEU A C 1
ATOM 2079 O O . LEU A 1 253 ? -17.940 -10.337 22.518 1.00 83.06 253 LEU A O 1
ATOM 2083 N N . ASN A 1 254 ? -17.008 -11.620 20.930 1.00 82.12 254 ASN A N 1
ATOM 2084 C CA . ASN A 1 254 ? -18.278 -11.958 20.287 1.00 82.12 254 ASN A CA 1
ATOM 2085 C C . ASN A 1 254 ? -19.104 -12.931 21.136 1.00 82.12 254 ASN A C 1
ATOM 2087 O O . ASN A 1 254 ? -20.327 -12.797 21.166 1.00 82.12 254 ASN A O 1
ATOM 2091 N N . GLU A 1 255 ? -18.461 -13.879 21.818 1.00 86.44 255 GLU A N 1
ATOM 2092 C CA . GLU A 1 255 ? -19.125 -14.806 22.743 1.00 86.44 255 GLU A CA 1
ATOM 2093 C C . GLU A 1 255 ? -19.767 -14.053 23.910 1.00 86.44 255 GLU A C 1
ATOM 2095 O O . GLU A 1 255 ? -20.965 -14.204 24.145 1.00 86.44 255 GLU A O 1
ATOM 2100 N N . LEU A 1 256 ? -19.032 -13.134 24.546 1.00 83.19 256 LEU A N 1
ATOM 2101 C CA . LEU A 1 256 ? -19.575 -12.299 25.624 1.00 83.19 256 LEU A CA 1
ATOM 2102 C C . LEU A 1 256 ? -20.739 -11.417 25.163 1.00 83.19 256 LEU A C 1
ATOM 2104 O O . LEU A 1 256 ? -21.701 -11.204 25.901 1.00 83.19 256 LEU A O 1
ATOM 2108 N N . VAL A 1 257 ? -20.666 -10.880 23.940 1.00 79.31 257 VAL A N 1
ATOM 2109 C CA . VAL A 1 257 ? -21.762 -10.081 23.371 1.00 79.31 257 VAL A CA 1
ATOM 2110 C C . VAL A 1 257 ? -23.015 -10.929 23.185 1.00 79.31 257 VAL A C 1
ATOM 2112 O O . VAL A 1 257 ? -24.089 -10.448 23.532 1.00 79.31 257 VAL A O 1
ATOM 2115 N N . ARG A 1 258 ? -22.883 -12.163 22.683 1.00 81.12 258 ARG A N 1
ATOM 2116 C CA . ARG A 1 258 ? -24.017 -13.081 22.503 1.00 81.12 258 ARG A CA 1
ATOM 2117 C C . ARG A 1 258 ? -24.646 -13.467 23.836 1.00 81.12 258 ARG A C 1
ATOM 2119 O O . ARG A 1 258 ? -25.847 -13.291 23.979 1.00 81.12 258 ARG A O 1
ATOM 2126 N N . ALA A 1 259 ? -23.835 -13.852 24.822 1.00 83.06 259 ALA A N 1
ATOM 2127 C CA . ALA A 1 259 ? -24.320 -14.177 26.165 1.00 83.06 259 ALA A CA 1
ATOM 2128 C C . ALA A 1 259 ? -25.093 -13.001 26.794 1.00 83.06 259 ALA A C 1
ATOM 2130 O O . ALA A 1 259 ? -26.185 -13.169 27.323 1.00 83.06 259 ALA A O 1
ATOM 2131 N N . THR A 1 260 ? -24.580 -11.773 26.640 1.00 79.62 260 THR A N 1
ATOM 2132 C CA . THR A 1 260 ? -25.276 -10.572 27.136 1.00 79.62 260 THR A CA 1
ATOM 2133 C C . THR A 1 260 ? -26.592 -10.303 26.385 1.00 79.62 260 THR A C 1
ATOM 2135 O O . THR A 1 260 ? -27.517 -9.726 26.951 1.00 79.62 260 THR A O 1
ATOM 2138 N N . GLU A 1 261 ? -26.676 -10.617 25.088 1.00 80.88 261 GLU A N 1
ATOM 2139 C CA . GLU A 1 261 ? -27.899 -10.432 24.292 1.00 80.88 261 GLU A CA 1
ATOM 2140 C C . GLU A 1 261 ? -28.971 -11.477 24.648 1.00 80.88 261 GLU A C 1
ATOM 2142 O O . GLU A 1 261 ? -30.147 -11.117 24.704 1.00 80.88 261 GLU A O 1
ATOM 2147 N N . GLU A 1 262 ? -28.572 -12.713 24.958 1.00 82.56 262 GLU A N 1
ATOM 2148 C CA . GLU A 1 262 ? -29.456 -13.795 25.420 1.00 82.56 262 GLU A CA 1
ATOM 2149 C C . GLU A 1 262 ? -30.068 -13.476 26.798 1.00 82.56 262 GLU A C 1
ATOM 2151 O O . GLU A 1 262 ? -31.293 -13.453 26.921 1.00 82.56 262 GLU A O 1
ATOM 2156 N N . ASP A 1 263 ? -29.256 -13.058 27.779 1.00 79.12 263 ASP A N 1
ATOM 2157 C CA . ASP A 1 263 ? -29.730 -12.671 29.125 1.00 79.12 263 ASP A CA 1
ATOM 2158 C C . ASP A 1 263 ? -30.735 -11.500 29.110 1.00 79.12 263 ASP A C 1
ATOM 2160 O O . ASP A 1 263 ? -31.617 -11.387 29.966 1.00 79.12 263 ASP A O 1
ATOM 2164 N N . ASN A 1 264 ? -30.605 -10.583 28.145 1.00 73.81 264 ASN A N 1
ATOM 2165 C CA . ASN A 1 264 ? -31.518 -9.444 28.010 1.00 73.81 264 ASN A CA 1
ATOM 2166 C C . ASN A 1 264 ? -32.800 -9.789 27.237 1.00 73.81 264 ASN A C 1
ATOM 2168 O O . ASN A 1 264 ? -33.781 -9.062 27.376 1.00 73.81 264 ASN A O 1
ATOM 2172 N N . GLY A 1 265 ? -32.788 -10.844 26.416 1.00 70.88 265 GLY A N 1
ATOM 2173 C CA . GLY A 1 265 ? -33.949 -11.305 25.651 1.00 70.88 265 GLY A CA 1
ATOM 2174 C C . GLY A 1 265 ? -34.914 -12.171 26.464 1.00 70.88 265 GLY A C 1
ATOM 2175 O O . GLY A 1 265 ? -36.105 -12.168 26.177 1.00 70.88 265 GLY A O 1
ATOM 2176 N N . GLU A 1 266 ? -34.432 -12.868 27.496 1.00 57.34 266 GLU A N 1
ATOM 2177 C CA . GLU A 1 266 ? -35.283 -13.660 28.403 1.00 57.34 266 GLU A CA 1
ATOM 2178 C C . GLU A 1 266 ? -36.019 -12.810 29.456 1.00 57.34 266 GLU A C 1
ATOM 2180 O O . GLU A 1 266 ? -37.000 -13.258 30.044 1.00 57.34 266 GLU A O 1
ATOM 2185 N N . ASN A 1 267 ? -35.576 -11.569 29.679 1.00 53.72 267 ASN A N 1
ATOM 2186 C CA . ASN A 1 267 ? -36.148 -10.642 30.665 1.00 53.72 267 ASN A CA 1
ATOM 2187 C C . ASN A 1 267 ? -37.155 -9.631 30.071 1.00 53.72 267 ASN A C 1
ATOM 2189 O O . ASN A 1 267 ? -37.555 -8.689 30.763 1.00 53.72 267 ASN A O 1
ATOM 2193 N N . SER A 1 268 ? -37.542 -9.795 28.802 1.00 48.56 268 SER A N 1
ATOM 2194 C CA . SER A 1 268 ? -38.489 -8.935 28.068 1.00 48.56 268 SER A CA 1
ATOM 2195 C C . SER A 1 268 ? -39.713 -9.704 27.599 1.00 48.56 268 SER A C 1
ATOM 2197 O O . SER A 1 268 ? -40.829 -9.166 27.760 1.00 48.56 268 SER A O 1
#

Foldseek 3Di:
DDDDLPVVVVPCVLVLLVVLLVVLCCVLCCLCPVPPPVVVVVVLVPDDDDLLVVLLVLQLVLLVVVLVVLSVCSVVVVSLCCSQFDVVPPSVPPDPVVSCLSNVLSVLSSQLSVCSNALQSNLVSQLVNLVSVLVVLVVVLVVLVVRLVVRLVVLVVLCVPPVRVVLSVLSNQLSVLVCCLSHVPVPNVLSVVLSVLSVQLNVLSVVCVVVVDVVSSSVSSVSNSVSSVVSVVSVVVSVVVSCVSVVVSVVVSVVVSVVVVVVVVVVD

Sequence (268 aa):
MVYKPNYLRNIDKCSEIGKARKWAIYLISTTITLGLLLSELQRALKMPFDLMKIGYFTLFAMTGVLIFFWIWATDKELELLFRLLDPKKYAAPSGIRETLIILSLALLLVILLFASRNPLWYSSIFVIYNTLNWLGGRRQQEELSQVFTKSKERALPDLKNQNYAEKAALYIKVIQTLESYFIKRPHGRRLKLAVFCSVIGLALSISWFATKMQVFGFGAYVVLIVTITLSEFTIWHWRSIRNTELRPIIEELNELVRATEEDNGENS

pLDDT: mean 82.38, std 14.02, range [42.66, 98.44]